Protein AF-0000000069094688 (afdb_homodimer)

Sequence (336 aa):
IQKYLVKWESYSEYECTWEPWFHLPKIILDDFSTPKIEIDPDTLQEISDEFRTAVQARLSQRVGSHFYISSTFDSFRRLFHNRGTEVQKGRKLLQRDDFSGLLLPEDWDIFVYTKLGEGRAVSFPIKVTPTLRWSKKCYRVVSGSLVEAPRRPLESWKVEISTARYHVIQKYLVKWESYSEYECTWEPWFHLPKIILDDFSTPKIEIDPDTLQEISDEFRTAVQARLSQRVGSHFYISSTFDSFRRLFHNRGTEVQKGRKLLQRDDFSGLLLPEDWDIFVYTKLGEGRAVSFPIKVTPTLRWSKKCYRVVSGSLVEAPRRPLESWKVEISTARYHV

Foldseek 3Di:
DDWDWDDDPPDDLLPIDIDDPVVDDPVVVVCLLPVPDDDDPVLLQVQLVQVLVVLQVVQVDPDDFKDKDWHDPCVCCNLQPVAADDDPDQKGFHDPVSNVSGPYDPCSQWYQDDPQFKTKGWDGGKIKDKDKDKDDWDWDDDPRDIDIGGIGITIMIMIGTDMDITGD/DDWDWDDDPPDDLLPIDIGDPVVDDPVVVVCLVPPDLPDDPVLLQVQLVQVLVVLQVVQVDPDDFKDKDWHDPCNCCNLQPVAADDDPPRKGFHDPVSNVSGPYDPCSQWYQDDPQFKTKGWDGGKIKDKDKDKDDWDWDDDPRDIDIGGIGITIMIMIGTDMDIGGD

Radius of gyration: 22.01 Å; Cα contacts (8 Å, |Δi|>4): 609; chains: 2; bounding box: 65×61×43 Å

Secondary structure (DSSP, 8-state):
--EEEE--TTS-GGG-EEEEGGGS-HHHHHHHHS--SPPPHHHHHHHHHHHHHHHHHHHT-SS-SEEEEE--TTHHHHHHTT-SEE-STT-EEE-GGGGTTS---TTTTEEE-STT-EEEEEEEEEEEEEEEEEPPP-EEEETTEEEEPP--EEEEEEEEEEEEEEE-/--EEEEPPTTS-GGG-EEEEGGGS-HHHHHHHHS------HHHHHHHHHHHHHHHHHHHT-SS-SEEEEE--TTHHHHHHTT-SEE-STT-EEE-GGGGTTS---TTTTEEE-STT-EEEEEEEEEEEEEEEEEPPP-EEEETTEEEEPP--EEEEEEEEEEEEEEE-

Nearest PDB structures (foldseek):
  6yc6-assembly1_B  TM=5.613E-01  e=9.001E-01  Corynebacterium glutamicum
  8a22-assembly1_Ar  TM=4.164E-01  e=1.455E+00  Polytomella magna
  6lnb-assembly1_H  TM=4.282E-01  e=1.144E+00  Vibrio cholerae
  3opk-assembly1_B  TM=3.413E-01  e=2.085E+00  Salmonella enterica subsp. enterica serovar Typhimurium str. LT2
  8zol-assembly1_I  TM=2.348E-01  e=5.781E+00  Candidatus Cloacimonetes bacterium ADurb.Bin088

InterPro domains:
  IPR000953 Chromo/chromo shadow domain [PS50013] (1-20)
  IPR016197 Chromo-like domain superfamily [SSF54160] (3-29)
  IPR023780 Chromo domain [PF00385] (3-32)

pLDDT: mean 91.19, std 6.51, range [59.19, 98.38]

Structure (mmCIF, N/CA/C/O backbone):
data_AF-0000000069094688-model_v1
#
loop_
_entity.id
_entity.type
_entity.pdbx_description
1 polymer 'Chromo domain-containing protein'
#
loop_
_atom_site.group_PDB
_atom_site.id
_atom_site.type_symbol
_atom_site.label_atom_id
_atom_site.label_alt_id
_atom_site.label_comp_id
_atom_site.label_asym_id
_atom_site.label_entity_id
_atom_site.label_seq_id
_atom_site.pdbx_PDB_ins_code
_atom_site.Cartn_x
_atom_site.Cartn_y
_atom_site.Cartn_z
_atom_site.occupancy
_atom_site.B_iso_or_equiv
_atom_site.auth_seq_id
_atom_site.auth_comp_id
_atom_site.auth_asym_id
_atom_site.auth_atom_id
_atom_site.pdbx_PDB_model_num
ATOM 1 N N . ILE A 1 1 ? 33.406 2.191 3.477 1 88.44 1 ILE A N 1
ATOM 2 C CA . ILE A 1 1 ? 32.719 1.488 4.559 1 88.44 1 ILE A CA 1
ATOM 3 C C . ILE A 1 1 ? 31.312 1.126 4.121 1 88.44 1 ILE A C 1
ATOM 5 O O . ILE A 1 1 ? 30.625 1.936 3.498 1 88.44 1 ILE A O 1
ATOM 9 N N . GLN A 1 2 ? 31.016 -0.159 4.375 1 91.75 2 GLN A N 1
ATOM 10 C CA . GLN A 1 2 ? 29.672 -0.631 4.023 1 91.75 2 GLN A CA 1
ATOM 11 C C . GLN A 1 2 ? 28.641 -0.116 5.012 1 91.75 2 GLN A C 1
ATOM 13 O O . GLN A 1 2 ? 28.859 -0.131 6.223 1 91.75 2 GLN A O 1
ATOM 18 N N . LYS A 1 3 ? 27.469 0.416 4.5 1 94.06 3 LYS A N 1
ATOM 19 C CA . LYS A 1 3 ? 26.359 0.907 5.328 1 94.06 3 LYS A CA 1
ATOM 20 C C . LYS A 1 3 ? 25.062 0.191 4.992 1 94.06 3 LYS A C 1
ATOM 22 O O . LYS A 1 3 ? 24.906 -0.359 3.9 1 94.06 3 LYS A O 1
ATOM 27 N N . TYR A 1 4 ? 24.188 0.194 6.066 1 93 4 TYR A N 1
ATOM 28 C CA . TYR A 1 4 ? 22.875 -0.416 5.914 1 93 4 TYR A CA 1
ATOM 29 C C . TYR A 1 4 ? 21.766 0.583 6.238 1 93 4 TYR A C 1
ATOM 31 O O . TYR A 1 4 ? 21.875 1.341 7.203 1 93 4 TYR A O 1
ATOM 39 N N . LEU A 1 5 ? 20.844 0.583 5.336 1 92.12 5 LEU A N 1
ATOM 40 C CA . LEU A 1 5 ? 19.641 1.342 5.66 1 92.12 5 LEU A CA 1
ATOM 41 C C . LEU A 1 5 ? 18.781 0.595 6.68 1 92.12 5 LEU A C 1
ATOM 43 O O . LEU A 1 5 ? 18.375 -0.547 6.441 1 92.12 5 LEU A O 1
ATOM 47 N N . VAL A 1 6 ? 18.5 1.274 7.793 1 91.12 6 VAL A N 1
ATOM 48 C CA . VAL A 1 6 ? 17.828 0.591 8.891 1 91.12 6 VAL A CA 1
ATOM 49 C C . VAL A 1 6 ? 16.469 1.241 9.164 1 91.12 6 VAL A C 1
ATOM 51 O O . VAL A 1 6 ? 16.391 2.455 9.375 1 91.12 6 VAL A O 1
ATOM 54 N N . LYS A 1 7 ? 15.422 0.438 9.07 1 90.12 7 LYS A N 1
ATOM 55 C CA . LYS A 1 7 ? 14.125 0.812 9.633 1 90.12 7 LYS A CA 1
ATOM 56 C C . LYS A 1 7 ? 14 0.348 11.078 1 90.12 7 LYS A C 1
ATOM 58 O O . LYS A 1 7 ? 13.938 -0.854 11.352 1 90.12 7 LYS A O 1
ATOM 63 N N . TRP A 1 8 ? 13.898 1.312 11.906 1 87.69 8 TRP A N 1
ATOM 64 C CA . TRP A 1 8 ? 13.867 0.999 13.328 1 87.69 8 TRP A CA 1
ATOM 65 C C . TRP A 1 8 ? 12.461 0.592 13.773 1 87.69 8 TRP A C 1
ATOM 67 O O . TRP A 1 8 ? 11.477 1.183 13.336 1 87.69 8 TRP A O 1
ATOM 77 N N . GLU A 1 9 ? 12.508 -0.397 14.656 1 82.12 9 GLU A N 1
ATOM 78 C CA . GLU A 1 9 ? 11.234 -0.91 15.148 1 82.12 9 GLU A CA 1
ATOM 79 C C . GLU A 1 9 ? 10.414 0.195 15.805 1 82.12 9 GLU A C 1
ATOM 81 O O . GLU A 1 9 ? 10.953 1.002 16.578 1 82.12 9 GLU A O 1
ATOM 86 N N . SER A 1 10 ? 9.164 0.36 15.43 1 84 10 SER A N 1
ATOM 87 C CA . SER A 1 10 ? 8.188 1.248 16.047 1 84 10 SER A CA 1
ATOM 88 C C . SER A 1 10 ? 8.375 2.689 15.594 1 84 10 SER A C 1
ATOM 90 O O . SER A 1 10 ? 7.793 3.611 16.172 1 84 10 SER A O 1
ATOM 92 N N . TYR A 1 11 ? 9.289 2.771 14.648 1 89 11 TYR A N 1
ATOM 93 C CA . TYR A 1 11 ? 9.5 4.125 14.148 1 89 11 TYR A CA 1
ATOM 94 C C . TYR A 1 11 ? 8.992 4.266 12.719 1 89 11 TYR A C 1
ATOM 96 O O . TYR A 1 11 ? 8.805 3.266 12.016 1 89 11 TYR A O 1
ATOM 104 N N . SER A 1 12 ? 8.789 5.516 12.305 1 93 12 SER A N 1
ATOM 105 C CA . SER A 1 12 ? 8.367 5.875 10.961 1 93 12 SER A CA 1
ATOM 106 C C . SER A 1 12 ? 9.469 5.578 9.938 1 93 12 SER A C 1
ATOM 108 O O . SER A 1 12 ? 10.656 5.625 10.266 1 93 12 SER A O 1
ATOM 110 N N . GLU A 1 13 ? 8.992 5.312 8.773 1 93.94 13 GLU A N 1
ATOM 111 C CA . GLU A 1 13 ? 9.945 5.156 7.68 1 93.94 13 GLU A CA 1
ATOM 112 C C . GLU A 1 13 ? 10.68 6.461 7.395 1 93.94 13 GLU A C 1
ATOM 114 O O . GLU A 1 13 ? 11.758 6.457 6.793 1 93.94 13 GLU A O 1
ATOM 119 N N . TYR A 1 14 ? 10.148 7.547 7.809 1 95.44 14 TYR A N 1
ATOM 120 C CA . TYR A 1 14 ? 10.82 8.836 7.68 1 95.44 14 TYR A CA 1
ATOM 121 C C . TYR A 1 14 ? 11.992 8.938 8.641 1 95.44 14 TYR A C 1
ATOM 123 O O . TYR A 1 14 ? 12.797 9.875 8.555 1 95.44 14 TYR A O 1
ATOM 131 N N . GLU A 1 15 ? 12.172 7.965 9.5 1 94.75 15 GLU A N 1
ATOM 132 C CA . GLU A 1 15 ? 13.227 8 10.5 1 94.75 15 GLU A CA 1
ATOM 133 C C . GLU A 1 15 ? 14.273 6.918 10.234 1 94.75 15 GLU A C 1
ATOM 135 O O . GLU A 1 15 ? 15.086 6.605 11.109 1 94.75 15 GLU A O 1
ATOM 140 N N . CYS A 1 16 ? 14.266 6.434 9.062 1 93.5 16 CYS A N 1
ATOM 141 C CA . CYS A 1 16 ? 15.297 5.473 8.672 1 93.5 16 CYS A CA 1
ATOM 142 C C . CYS A 1 16 ? 16.672 6.133 8.625 1 93.5 16 CYS A C 1
ATOM 144 O O . CYS A 1 16 ? 16.781 7.316 8.297 1 93.5 16 CYS A O 1
ATOM 146 N N . THR A 1 17 ? 17.75 5.348 8.938 1 92.94 17 THR A N 1
ATOM 147 C CA . THR A 1 17 ? 19.109 5.895 8.914 1 92.94 17 THR A CA 1
ATOM 148 C C . THR A 1 17 ? 20.078 4.902 8.273 1 92.94 17 THR A C 1
ATOM 150 O O . THR A 1 17 ? 19.891 3.688 8.375 1 92.94 17 THR A O 1
ATOM 153 N N . TRP A 1 18 ? 21.031 5.484 7.645 1 94 18 TRP A N 1
ATOM 154 C CA . TRP A 1 18 ? 22.156 4.68 7.195 1 94 18 TRP A CA 1
ATOM 155 C C . TRP A 1 18 ? 23.141 4.449 8.336 1 94 18 TRP A C 1
ATOM 157 O O . TRP A 1 18 ? 23.672 5.406 8.906 1 94 18 TRP A O 1
ATOM 167 N N . GLU A 1 19 ? 23.328 3.141 8.586 1 95.06 19 GLU A N 1
ATOM 168 C CA . GLU A 1 19 ? 24.203 2.779 9.68 1 95.06 19 GLU A CA 1
ATOM 169 C C . GLU A 1 19 ? 25.406 1.962 9.188 1 95.06 19 GLU A C 1
ATOM 171 O O . GLU A 1 19 ? 25.234 1.012 8.422 1 95.06 19 GLU A O 1
ATOM 176 N N . PRO A 1 20 ? 26.609 2.387 9.602 1 95.5 20 PRO A N 1
ATOM 177 C CA . PRO A 1 20 ? 27.734 1.488 9.312 1 95.5 20 PRO A CA 1
ATOM 178 C C . PRO A 1 20 ? 27.562 0.106 9.938 1 95.5 20 PRO A C 1
ATOM 180 O O . PRO A 1 20 ? 26.906 -0.029 10.969 1 95.5 20 PRO A O 1
ATOM 183 N N . TRP A 1 21 ? 28.219 -0.842 9.266 1 92.12 21 TRP A N 1
ATOM 184 C CA . TRP A 1 21 ? 28.031 -2.221 9.703 1 92.12 21 TRP A CA 1
ATOM 185 C C . TRP A 1 21 ? 28.469 -2.393 11.156 1 92.12 21 TRP A C 1
ATOM 187 O O . TRP A 1 21 ? 27.859 -3.166 11.906 1 92.12 21 TRP A O 1
ATOM 197 N N . PHE A 1 22 ? 29.438 -1.697 11.57 1 93.56 22 PHE A N 1
ATOM 198 C CA . PHE A 1 22 ? 30.031 -1.92 12.883 1 93.56 22 PHE A CA 1
ATOM 199 C C . PHE A 1 22 ? 29.172 -1.288 13.977 1 93.56 22 PHE A C 1
ATOM 201 O O . PHE A 1 22 ? 29.391 -1.532 15.164 1 93.56 22 PHE A O 1
ATOM 208 N N . HIS A 1 23 ? 28.156 -0.503 13.664 1 94 23 HIS A N 1
ATOM 209 C CA . HIS A 1 23 ? 27.203 0.036 14.633 1 94 23 HIS A CA 1
ATOM 210 C C . HIS A 1 23 ? 26.047 -0.926 14.852 1 94 23 HIS A C 1
ATOM 212 O O . HIS A 1 23 ? 25.219 -0.72 15.75 1 94 23 HIS A O 1
ATOM 218 N N . LEU A 1 24 ? 25.953 -1.972 14.078 1 92.88 24 LEU A N 1
ATOM 219 C CA . LEU A 1 24 ? 24.812 -2.863 14.109 1 92.88 24 LEU A CA 1
ATOM 220 C C . LEU A 1 24 ? 25.141 -4.16 14.844 1 92.88 24 LEU A C 1
ATOM 222 O O . LEU A 1 24 ? 26.219 -4.723 14.648 1 92.88 24 LEU A O 1
ATOM 226 N N . PRO A 1 25 ? 24.234 -4.535 15.703 1 91.62 25 PRO A N 1
ATOM 227 C CA . PRO A 1 25 ? 24.453 -5.832 16.344 1 91.62 25 PRO A CA 1
ATOM 228 C C . PRO A 1 25 ? 24.547 -6.98 15.344 1 91.62 25 PRO A C 1
ATOM 230 O O . PRO A 1 25 ? 23.922 -6.926 14.273 1 91.62 25 PRO A O 1
ATOM 233 N N . LYS A 1 26 ? 25.281 -7.996 15.758 1 89.94 26 LYS A N 1
ATOM 234 C CA . LYS A 1 26 ? 25.531 -9.148 14.891 1 89.94 26 LYS A CA 1
ATOM 235 C C . LYS A 1 26 ? 24.203 -9.797 14.461 1 89.94 26 LYS A C 1
ATOM 237 O O . LYS A 1 26 ? 24.078 -10.273 13.336 1 89.94 26 LYS A O 1
ATOM 242 N N . ILE A 1 27 ? 23.266 -9.773 15.344 1 85.5 27 ILE A N 1
ATOM 243 C CA . ILE A 1 27 ? 22 -10.43 15.07 1 85.5 27 ILE A CA 1
ATOM 244 C C . ILE A 1 27 ? 21.344 -9.773 13.852 1 85.5 27 ILE A C 1
ATOM 246 O O . ILE A 1 27 ? 20.719 -10.461 13.031 1 85.5 27 ILE A O 1
ATOM 250 N N . ILE A 1 28 ? 21.453 -8.508 13.695 1 85.12 28 ILE A N 1
ATOM 251 C CA . ILE A 1 28 ? 20.859 -7.762 12.586 1 85.12 28 ILE A CA 1
ATOM 252 C C . ILE A 1 28 ? 21.625 -8.062 11.297 1 85.12 28 ILE A C 1
ATOM 254 O O . ILE A 1 28 ? 21.016 -8.273 10.242 1 85.12 28 ILE A O 1
ATOM 258 N N . LEU A 1 29 ? 22.891 -8.164 11.484 1 87.75 29 LEU A N 1
ATOM 259 C CA . LEU A 1 29 ? 23.734 -8.461 10.328 1 87.75 29 LEU A CA 1
ATOM 260 C C . LEU A 1 29 ? 23.469 -9.875 9.82 1 87.75 29 LEU A C 1
ATOM 262 O O . LEU A 1 29 ? 23.391 -10.102 8.609 1 87.75 29 LEU A O 1
ATOM 266 N N . ASP A 1 30 ? 23.359 -10.742 10.742 1 85.94 30 ASP A N 1
ATOM 267 C CA . ASP A 1 30 ? 23.062 -12.125 10.375 1 85.94 30 ASP A CA 1
ATOM 268 C C . ASP A 1 30 ? 21.703 -12.227 9.68 1 85.94 30 ASP A C 1
ATOM 270 O O . ASP A 1 30 ? 21.562 -12.953 8.695 1 85.94 30 ASP A O 1
ATOM 274 N N . ASP A 1 31 ? 20.734 -11.43 10.148 1 83.38 31 ASP A N 1
ATOM 275 C CA . ASP A 1 31 ? 19.406 -11.438 9.547 1 83.38 31 ASP A CA 1
ATOM 276 C C . ASP A 1 31 ? 19.438 -10.891 8.125 1 83.38 31 ASP A C 1
ATOM 278 O O . ASP A 1 31 ? 18.703 -11.352 7.254 1 83.38 31 ASP A O 1
ATOM 282 N N . PHE A 1 32 ? 20.312 -9.953 8 1 86.56 32 PHE A N 1
ATOM 283 C CA . PHE A 1 32 ? 20.422 -9.383 6.664 1 86.56 32 PHE A CA 1
ATOM 284 C C . PHE A 1 32 ? 21.016 -10.406 5.695 1 86.56 32 PHE A C 1
ATOM 286 O O . PHE A 1 32 ? 20.547 -10.531 4.559 1 86.56 32 PHE A O 1
ATOM 293 N N . SER A 1 33 ? 21.922 -11.172 6.176 1 83.81 33 SER A N 1
ATOM 294 C CA . SER A 1 33 ? 22.609 -12.141 5.34 1 83.81 33 SER A CA 1
ATOM 295 C C . SER A 1 33 ? 21.75 -13.383 5.109 1 83.81 33 SER A C 1
ATOM 297 O O . SER A 1 33 ? 21.75 -13.938 4.008 1 83.81 33 SER A O 1
ATOM 299 N N . THR A 1 34 ? 21.062 -13.742 6.227 1 83.19 34 THR A N 1
ATOM 300 C CA . THR A 1 34 ? 20.172 -14.898 6.164 1 83.19 34 THR A CA 1
ATOM 301 C C . THR A 1 34 ? 18.844 -14.602 6.836 1 83.19 34 THR A C 1
ATOM 303 O O . THR A 1 34 ? 18.641 -14.938 8 1 83.19 34 THR A O 1
ATOM 306 N N . PRO A 1 35 ? 18.094 -13.992 5.992 1 79.75 35 PRO A N 1
ATOM 307 C CA . PRO A 1 35 ? 16.828 -13.586 6.625 1 79.75 35 PRO A CA 1
ATOM 308 C C . PRO A 1 35 ? 16.062 -14.758 7.223 1 79.75 35 PRO A C 1
ATOM 310 O O . PRO A 1 35 ? 15.812 -15.75 6.535 1 79.75 35 PRO A O 1
ATOM 313 N N . LYS A 1 36 ? 16.125 -14.766 8.562 1 64.5 36 LYS A N 1
ATOM 314 C CA . LYS A 1 36 ? 15.406 -15.773 9.344 1 64.5 36 LYS A CA 1
ATOM 315 C C . LYS A 1 36 ? 14.031 -15.258 9.773 1 64.5 36 LYS A C 1
ATOM 317 O O . LYS A 1 36 ? 13.133 -16.047 10.078 1 64.5 36 LYS A O 1
ATOM 322 N N . ILE A 1 37 ? 14.039 -13.867 9.914 1 59.34 37 ILE A N 1
ATOM 323 C CA . ILE A 1 37 ? 12.883 -13.273 10.578 1 59.34 37 ILE A CA 1
ATOM 324 C C . ILE A 1 37 ? 11.695 -13.25 9.625 1 59.34 37 ILE A C 1
ATOM 326 O O . ILE A 1 37 ? 11.812 -12.781 8.484 1 59.34 37 ILE A O 1
ATOM 330 N N . GLU A 1 38 ? 10.734 -13.711 10.227 1 71.69 38 GLU A N 1
ATOM 331 C CA . GLU A 1 38 ? 9.5 -13.984 9.484 1 71.69 38 GLU A CA 1
ATOM 332 C C . GLU A 1 38 ? 8.656 -12.719 9.344 1 71.69 38 GLU A C 1
ATOM 334 O O . GLU A 1 38 ? 8.648 -11.867 10.234 1 71.69 38 GLU A O 1
ATOM 339 N N . ILE A 1 39 ? 8.328 -12.367 8.188 1 80.56 39 ILE A N 1
ATOM 340 C CA . ILE A 1 39 ? 7.293 -11.383 7.91 1 80.56 39 ILE A CA 1
ATOM 341 C C . ILE A 1 39 ? 6.023 -11.727 8.688 1 80.56 39 ILE A C 1
ATOM 343 O O . ILE A 1 39 ? 5.617 -12.891 8.742 1 80.56 39 ILE A O 1
ATOM 347 N N . ASP A 1 40 ? 5.57 -10.703 9.445 1 83.56 40 ASP A N 1
ATOM 348 C CA . ASP A 1 40 ? 4.32 -10.961 10.156 1 83.56 40 ASP A CA 1
ATOM 349 C C . ASP A 1 40 ? 3.242 -11.469 9.195 1 83.56 40 ASP A C 1
ATOM 351 O O . ASP A 1 40 ? 3.168 -11.023 8.047 1 83.56 40 ASP A O 1
ATOM 355 N N . PRO A 1 41 ? 2.471 -12.359 9.672 1 86.5 41 PRO A N 1
ATOM 356 C CA . PRO A 1 41 ? 1.494 -13.016 8.805 1 86.5 41 PRO A CA 1
ATOM 357 C C . PRO A 1 41 ? 0.562 -12.031 8.102 1 86.5 41 PRO A C 1
ATOM 359 O O . PRO A 1 41 ? 0.204 -12.234 6.938 1 86.5 41 PRO A O 1
ATOM 362 N N . ASP A 1 42 ? 0.154 -10.977 8.797 1 84.62 42 ASP A N 1
ATOM 363 C CA . ASP A 1 42 ? -0.759 -10.016 8.188 1 84.62 42 ASP A CA 1
ATOM 364 C C . ASP A 1 42 ? -0.079 -9.25 7.055 1 84.62 42 ASP A C 1
ATOM 366 O O . ASP A 1 42 ? -0.68 -9.031 6 1 84.62 42 ASP A O 1
ATOM 370 N N . THR A 1 43 ? 1.123 -8.891 7.359 1 86.25 43 THR A N 1
ATOM 371 C CA . THR A 1 43 ? 1.901 -8.211 6.328 1 86.25 43 THR A CA 1
ATOM 372 C C . THR A 1 43 ? 2.133 -9.125 5.133 1 86.25 43 THR A C 1
ATOM 374 O O . THR A 1 43 ? 2.014 -8.703 3.982 1 86.25 43 THR A O 1
ATOM 377 N N . LEU A 1 44 ? 2.465 -10.344 5.41 1 91 44 LEU A N 1
ATOM 378 C CA . LEU A 1 44 ? 2.678 -11.32 4.348 1 91 44 LEU A CA 1
ATOM 379 C C . LEU A 1 44 ? 1.416 -11.492 3.508 1 91 44 LEU A C 1
ATOM 381 O O . LEU A 1 44 ? 1.489 -11.57 2.279 1 91 44 LEU A O 1
ATOM 385 N N . GLN A 1 45 ? 0.338 -11.562 4.121 1 91.81 45 GLN A N 1
ATOM 386 C CA . GLN A 1 45 ? -0.93 -11.695 3.412 1 91.81 45 GLN A CA 1
ATOM 387 C C . GLN A 1 45 ? -1.19 -10.484 2.521 1 91.81 45 GLN A C 1
ATOM 389 O O . GLN A 1 45 ? -1.622 -10.633 1.376 1 91.81 45 GLN A O 1
ATOM 394 N N . GLU A 1 46 ? -0.907 -9.344 3.066 1 89.06 46 GLU A N 1
ATOM 395 C CA . GLU A 1 46 ? -1.113 -8.117 2.295 1 89.06 46 GLU A CA 1
ATOM 396 C C . GLU A 1 46 ? -0.226 -8.094 1.054 1 89.06 46 GLU A C 1
ATOM 398 O O . GLU A 1 46 ? -0.686 -7.75 -0.037 1 89.06 46 GLU A O 1
ATOM 403 N N . ILE A 1 47 ? 0.988 -8.438 1.229 1 92.06 47 ILE A N 1
ATOM 404 C CA . ILE A 1 47 ? 1.917 -8.461 0.105 1 92.06 47 ILE A CA 1
ATOM 405 C C . ILE A 1 47 ? 1.442 -9.477 -0.935 1 92.06 47 ILE A C 1
ATOM 407 O O . ILE A 1 47 ? 1.479 -9.203 -2.137 1 92.06 47 ILE A O 1
ATOM 411 N N . SER A 1 48 ? 1.003 -10.578 -0.471 1 94.88 48 SER A N 1
ATOM 412 C CA . SER A 1 48 ? 0.524 -11.633 -1.354 1 94.88 48 SER A CA 1
ATOM 413 C C . SER A 1 48 ? -0.702 -11.188 -2.141 1 94.88 48 SER A C 1
ATOM 415 O O . SER A 1 48 ? -0.778 -11.391 -3.355 1 94.88 48 SER A O 1
ATOM 417 N N . ASP A 1 49 ? -1.577 -10.57 -1.407 1 94.81 49 ASP A N 1
ATOM 418 C CA . ASP A 1 49 ? -2.797 -10.102 -2.061 1 94.81 49 ASP A CA 1
ATOM 419 C C . ASP A 1 49 ? -2.486 -9.008 -3.086 1 94.81 49 ASP A C 1
ATOM 421 O O . ASP A 1 49 ? -3.086 -8.977 -4.164 1 94.81 49 ASP A O 1
ATOM 425 N N . GLU A 1 50 ? -1.604 -8.141 -2.742 1 93.94 50 GLU A N 1
ATOM 426 C CA . GLU A 1 50 ? -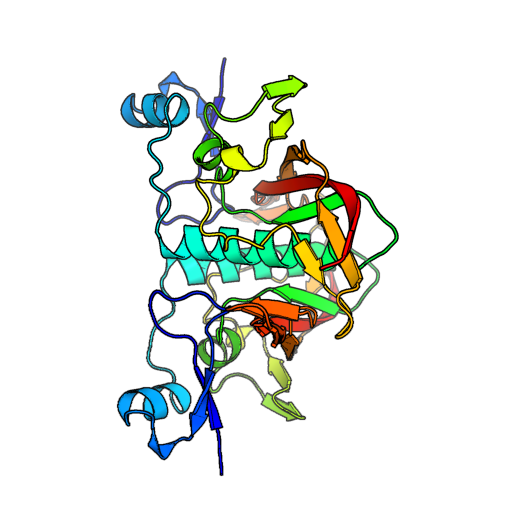1.208 -7.086 -3.668 1 93.94 50 GLU A CA 1
ATOM 427 C C . GLU A 1 50 ? -0.555 -7.66 -4.918 1 93.94 50 GLU A C 1
ATOM 429 O O . GLU A 1 50 ? -0.866 -7.242 -6.035 1 93.94 50 GLU A O 1
ATOM 434 N N . PHE A 1 51 ? 0.293 -8.562 -4.719 1 95.69 51 PHE A N 1
ATOM 435 C CA . PHE A 1 51 ? 0.986 -9.188 -5.836 1 95.69 51 PHE A CA 1
ATOM 436 C C . PHE A 1 51 ? 0 -9.914 -6.746 1 95.69 51 PHE A C 1
ATOM 438 O O . PHE A 1 51 ? 0.029 -9.734 -7.965 1 95.69 51 PHE A O 1
ATOM 44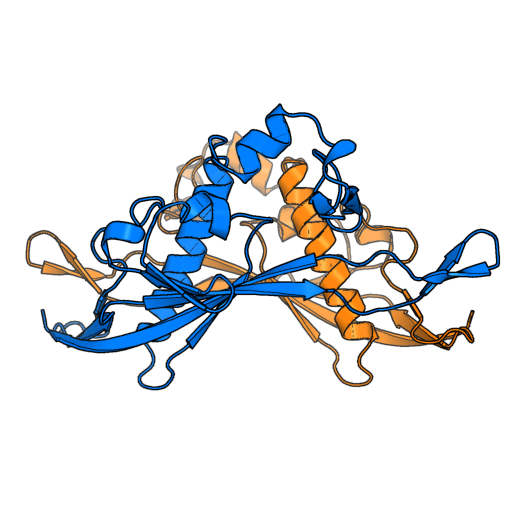5 N N . ARG A 1 52 ? -0.83 -10.656 -6.133 1 96.5 52 ARG A N 1
ATOM 446 C CA . ARG A 1 52 ? -1.854 -11.367 -6.891 1 96.5 52 ARG A CA 1
ATOM 447 C C . ARG A 1 52 ? -2.691 -10.406 -7.723 1 96.5 52 ARG A C 1
ATOM 449 O O . ARG A 1 52 ? -2.898 -10.625 -8.914 1 96.5 52 ARG A O 1
ATOM 456 N N . THR A 1 53 ? -3.16 -9.398 -7.074 1 96 53 THR A N 1
ATOM 457 C CA . THR A 1 53 ? -4.012 -8.414 -7.742 1 96 53 THR A CA 1
ATOM 458 C C . THR A 1 53 ? -3.283 -7.785 -8.922 1 96 53 THR A C 1
ATOM 460 O O . THR A 1 53 ? -3.861 -7.625 -10 1 96 53 THR A O 1
ATOM 463 N N . ALA A 1 54 ? -2.07 -7.453 -8.711 1 95.25 54 ALA A N 1
ATOM 464 C CA . ALA A 1 54 ? -1.286 -6.805 -9.758 1 95.25 54 ALA A CA 1
ATOM 465 C C . ALA A 1 54 ? -1.063 -7.746 -10.938 1 95.25 54 ALA A C 1
ATOM 467 O O . ALA A 1 54 ? -1.18 -7.34 -12.102 1 95.25 54 ALA A O 1
ATOM 468 N N . VAL A 1 55 ? -0.73 -8.953 -10.688 1 95.94 55 VAL A N 1
ATOM 469 C CA . VAL A 1 55 ? -0.518 -9.945 -11.742 1 95.94 55 VAL A CA 1
ATOM 470 C C . VAL A 1 55 ? -1.809 -10.141 -12.531 1 95.94 55 VAL A C 1
ATOM 472 O O . VAL A 1 55 ? -1.796 -10.133 -13.766 1 95.94 55 VAL A O 1
ATOM 475 N N . GLN A 1 56 ? -2.895 -10.297 -11.789 1 94.69 56 GLN A N 1
ATOM 476 C CA . GLN A 1 56 ? -4.184 -10.508 -12.438 1 94.69 56 GLN A CA 1
ATOM 477 C C . GLN A 1 56 ? -4.566 -9.312 -13.305 1 94.69 56 GLN A C 1
ATOM 479 O O . GLN A 1 56 ? -5.094 -9.484 -14.406 1 94.69 56 GLN A O 1
ATOM 484 N N . ALA A 1 57 ? -4.301 -8.164 -12.789 1 93.69 57 ALA A N 1
ATOM 485 C CA . ALA A 1 57 ? -4.566 -6.953 -13.57 1 93.69 57 ALA A CA 1
ATOM 486 C C . ALA A 1 57 ? -3.75 -6.945 -14.859 1 93.69 57 ALA A C 1
ATOM 488 O O . ALA A 1 57 ? -4.258 -6.57 -15.922 1 93.69 57 ALA A O 1
ATOM 489 N N . ARG A 1 58 ? -2.617 -7.34 -14.758 1 93.19 58 ARG A N 1
ATOM 490 C CA . ARG A 1 58 ? -1.754 -7.379 -15.93 1 93.19 58 ARG A CA 1
ATOM 491 C C . ARG A 1 58 ? -2.232 -8.43 -16.922 1 93.19 58 ARG A C 1
ATOM 493 O O . ARG A 1 58 ? -2.234 -8.188 -18.141 1 93.19 58 ARG A O 1
ATOM 500 N N . LEU A 1 59 ? -2.561 -9.508 -16.484 1 94 59 LEU A N 1
ATOM 501 C CA . LEU A 1 59 ? -3.016 -10.602 -17.344 1 94 59 LEU A CA 1
ATOM 502 C C . LEU A 1 59 ? -4.316 -10.227 -18.047 1 94 59 LEU A C 1
ATOM 504 O O . LEU A 1 59 ? -4.641 -10.789 -19.094 1 94 59 LEU A O 1
ATOM 508 N N . SER A 1 60 ? -5.035 -9.344 -17.453 1 92.12 60 SER A N 1
ATOM 509 C CA . SER A 1 60 ? -6.301 -8.922 -18.047 1 92.12 60 SER A CA 1
ATOM 510 C C . SER A 1 60 ? -6.074 -8.016 -19.25 1 92.12 60 SER A C 1
ATOM 512 O O . SER A 1 60 ? 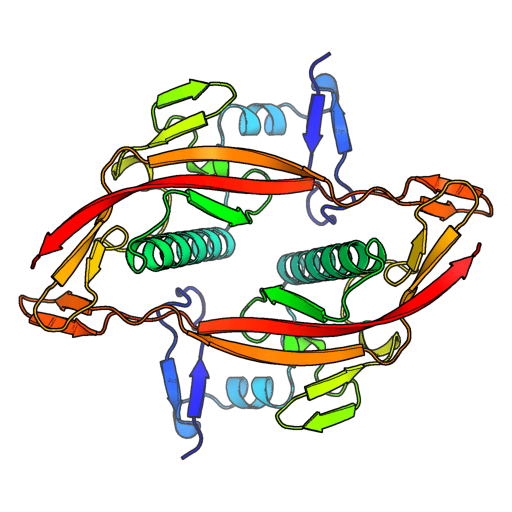-6.996 -7.777 -20.031 1 92.12 60 SER A O 1
ATOM 514 N N . GLN A 1 61 ? -4.883 -7.504 -19.266 1 84.38 61 GLN A N 1
ATOM 515 C CA . GLN A 1 61 ? -4.539 -6.59 -20.344 1 84.38 61 GLN A CA 1
ATOM 516 C C . GLN A 1 61 ? -3.729 -7.301 -21.422 1 84.38 61 GLN A C 1
ATOM 518 O O . GLN A 1 61 ? -3.016 -8.266 -21.141 1 84.38 61 GLN A O 1
ATOM 523 N N . ARG A 1 62 ? -3.938 -6.891 -22.656 1 71.88 62 ARG A N 1
ATOM 524 C CA . ARG A 1 62 ? -3.23 -7.52 -23.766 1 71.88 62 ARG A CA 1
ATOM 525 C C . ARG A 1 62 ? -1.833 -6.934 -23.922 1 71.88 62 ARG A C 1
ATOM 527 O O . ARG A 1 62 ? -0.933 -7.594 -24.453 1 71.88 62 ARG A O 1
ATOM 534 N N . VAL A 1 63 ? -1.87 -5.637 -23.438 1 67.94 63 VAL A N 1
ATOM 535 C CA . VAL A 1 63 ? -0.617 -4.934 -23.688 1 67.94 63 VAL A CA 1
ATOM 536 C C . VAL A 1 63 ? 0.082 -4.637 -22.359 1 67.94 63 VAL A C 1
ATOM 538 O O . VAL A 1 63 ? -0.543 -4.676 -21.297 1 67.94 63 VAL A O 1
ATOM 541 N N . GLY A 1 64 ? 1.404 -4.742 -22.469 1 64.12 64 GLY A N 1
ATOM 542 C CA . GLY A 1 64 ? 2.223 -4.312 -21.344 1 64.12 64 GLY A CA 1
ATOM 543 C C . GLY A 1 64 ? 2.936 -5.457 -20.641 1 64.12 64 GLY A C 1
ATOM 544 O O . GLY A 1 64 ? 2.418 -6.578 -20.594 1 64.12 64 GLY A O 1
ATOM 545 N N . SER A 1 65 ? 4.164 -5.125 -20.234 1 81.81 65 SER A N 1
ATOM 546 C CA . SER A 1 65 ? 4.984 -6.254 -19.797 1 81.81 65 SER A CA 1
ATOM 547 C C . SER A 1 65 ? 5.492 -6.047 -18.375 1 81.81 65 SER A C 1
ATOM 549 O O . SER A 1 65 ? 6.102 -6.949 -17.797 1 81.81 65 SER A O 1
ATOM 551 N N . HIS A 1 66 ? 5.043 -4.82 -17.828 1 91.62 66 HIS A N 1
ATOM 552 C CA . HIS A 1 66 ? 5.598 -4.668 -16.484 1 91.62 66 HIS A CA 1
ATOM 553 C C . HIS A 1 66 ? 4.668 -3.852 -15.594 1 91.62 66 HIS A C 1
ATOM 555 O O . HIS A 1 66 ? 3.764 -3.176 -16.094 1 91.62 66 HIS A O 1
ATOM 561 N N . PHE A 1 67 ? 4.84 -4.004 -14.312 1 93.19 67 PHE A N 1
ATOM 562 C CA . PHE A 1 67 ? 4.133 -3.232 -13.297 1 93.19 67 PHE A CA 1
ATOM 563 C C . PHE A 1 67 ? 4.98 -3.088 -12.039 1 93.19 67 PHE A C 1
ATOM 565 O O . PHE A 1 67 ? 6.035 -3.715 -11.922 1 93.19 67 PHE A O 1
ATOM 572 N N . TYR A 1 68 ? 4.512 -2.17 -11.18 1 93.25 68 TYR A N 1
ATOM 573 C CA . TYR A 1 68 ? 5.199 -1.937 -9.914 1 93.25 68 TYR A CA 1
ATOM 574 C C . TYR A 1 68 ? 4.316 -2.318 -8.734 1 93.25 68 TYR A C 1
ATOM 576 O O . TYR A 1 68 ? 3.104 -2.105 -8.766 1 93.25 68 TYR A O 1
ATOM 584 N N . ILE A 1 69 ? 4.906 -2.85 -7.773 1 92.69 69 ILE A N 1
ATOM 585 C CA . ILE A 1 69 ? 4.238 -3.086 -6.496 1 92.69 69 ILE A CA 1
ATOM 586 C C . ILE A 1 69 ? 4.992 -2.377 -5.375 1 92.69 69 ILE A C 1
ATOM 588 O O . ILE A 1 69 ? 6.219 -2.492 -5.277 1 92.69 69 ILE A O 1
ATOM 592 N N . SER A 1 70 ? 4.141 -1.556 -4.648 1 86.94 70 SER A N 1
ATOM 593 C CA . SER A 1 70 ? 4.746 -0.97 -3.457 1 86.94 70 SER A CA 1
ATOM 594 C C . SER A 1 70 ? 4.93 -2.014 -2.361 1 86.94 70 SER A C 1
ATOM 596 O O . SER A 1 70 ? 4.062 -2.867 -2.156 1 86.94 70 SER A O 1
ATOM 598 N N . SER A 1 71 ? 6.078 -1.977 -1.76 1 78.62 71 SER A N 1
ATOM 599 C CA . SER A 1 71 ? 6.316 -3.021 -0.77 1 78.62 71 SER A CA 1
ATOM 600 C C . SER A 1 71 ? 6.785 -2.432 0.556 1 78.62 71 SER A C 1
ATOM 602 O O . SER A 1 71 ? 7.297 -1.31 0.596 1 78.62 71 SER A O 1
ATOM 604 N N . THR A 1 72 ? 6.512 -3.254 1.602 1 77.88 72 THR A N 1
ATOM 605 C CA . THR A 1 72 ? 7.062 -2.936 2.914 1 77.88 72 THR A CA 1
ATOM 606 C C . THR A 1 72 ? 8.586 -3.016 2.898 1 77.88 72 THR A C 1
ATOM 608 O O . THR A 1 72 ? 9.164 -3.676 2.035 1 77.88 72 THR A O 1
ATOM 611 N N . PHE A 1 73 ? 9.094 -2.408 3.781 1 80 73 PHE A N 1
ATOM 612 C CA . PHE A 1 73 ? 10.539 -2.283 3.877 1 80 73 PHE A CA 1
ATOM 613 C C . PHE A 1 73 ? 11.203 -3.656 3.9 1 80 73 PHE A C 1
ATOM 615 O O . PHE A 1 73 ? 10.82 -4.52 4.691 1 80 73 PHE A O 1
ATOM 622 N N . ASP A 1 74 ? 12.07 -3.963 2.9 1 86.5 74 ASP A N 1
ATOM 623 C CA . ASP A 1 74 ? 12.992 -5.09 2.836 1 86.5 74 ASP A CA 1
ATOM 624 C C . ASP A 1 74 ? 12.25 -6.395 2.559 1 86.5 74 ASP A C 1
ATOM 626 O O . ASP A 1 74 ? 12.734 -7.477 2.908 1 86.5 74 ASP A O 1
ATOM 630 N N . SER A 1 75 ? 11.078 -6.344 2.064 1 88.62 75 SER A N 1
ATOM 631 C CA . SER A 1 75 ? 10.273 -7.547 1.894 1 88.62 75 SER A CA 1
ATOM 632 C C . SER A 1 75 ? 10.805 -8.414 0.757 1 88.62 75 SER A C 1
ATOM 634 O O . SER A 1 75 ? 10.797 -9.641 0.848 1 88.62 75 SER A O 1
ATOM 636 N N . PHE A 1 76 ? 11.359 -7.82 -0.276 1 91.69 76 PHE A N 1
ATOM 637 C CA . PHE A 1 76 ? 11.852 -8.609 -1.401 1 91.69 76 PHE A CA 1
ATOM 638 C C . PHE A 1 76 ? 13 -9.508 -0.969 1 91.69 76 PHE A C 1
ATOM 640 O O . PHE A 1 76 ? 13 -10.711 -1.265 1 91.69 76 PHE A O 1
ATOM 647 N N . ARG A 1 77 ? 13.93 -8.891 -0.362 1 89.69 77 ARG A N 1
ATOM 648 C CA . ARG A 1 77 ? 15.078 -9.672 0.099 1 89.69 77 ARG A CA 1
ATOM 649 C C . ARG A 1 77 ? 14.633 -10.828 0.989 1 89.69 77 ARG A C 1
ATOM 651 O O . ARG A 1 77 ? 15.117 -11.945 0.849 1 89.69 77 ARG A O 1
ATOM 658 N N . ARG A 1 78 ? 13.727 -10.531 1.835 1 90.75 78 ARG A N 1
ATOM 659 C CA . ARG A 1 78 ? 13.289 -11.539 2.789 1 90.75 78 ARG A CA 1
ATOM 660 C C . ARG A 1 78 ? 12.523 -12.664 2.088 1 90.75 78 ARG A C 1
ATOM 662 O O . ARG A 1 78 ? 12.695 -13.836 2.418 1 90.75 78 ARG A O 1
ATOM 669 N N . LEU A 1 79 ? 11.727 -12.32 1.185 1 91.94 79 LEU A N 1
ATOM 670 C CA . LEU A 1 79 ? 10.836 -13.281 0.55 1 91.94 79 LEU A CA 1
ATOM 671 C C . LEU A 1 79 ? 11.586 -14.109 -0.488 1 91.94 79 LEU A C 1
ATOM 673 O O . LEU A 1 79 ? 11.258 -15.281 -0.708 1 91.94 79 LEU A O 1
ATOM 677 N N . PHE A 1 80 ? 12.578 -13.516 -1.084 1 93.19 80 PHE A N 1
ATOM 678 C CA . PHE A 1 80 ? 13.164 -14.18 -2.24 1 93.19 80 PHE A CA 1
ATOM 679 C C . PHE A 1 80 ? 14.648 -14.453 -2.014 1 93.19 80 PHE A C 1
ATOM 681 O O . PHE A 1 80 ? 15.398 -14.664 -2.971 1 93.19 80 PHE A O 1
ATOM 688 N N . HIS A 1 81 ? 14.961 -14.469 -0.745 1 90.62 81 HIS A N 1
ATOM 689 C C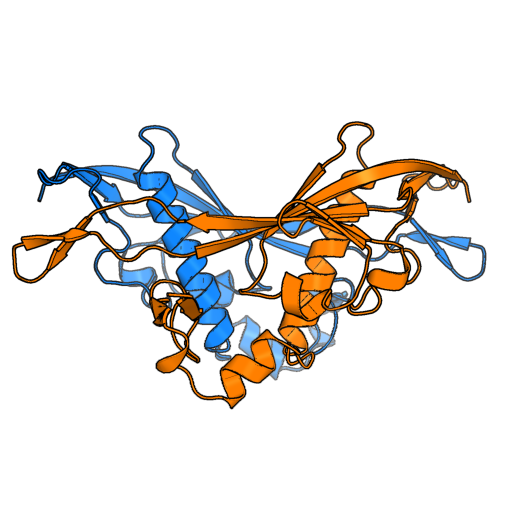A . HIS A 1 81 ? 16.328 -14.859 -0.412 1 90.62 81 HIS A CA 1
ATOM 690 C C . HIS A 1 81 ? 16.625 -16.266 -0.9 1 90.62 81 HIS A C 1
ATOM 692 O O . HIS A 1 81 ? 15.875 -17.203 -0.619 1 90.62 81 HIS A O 1
ATOM 698 N N . ASN A 1 82 ? 17.625 -16.453 -1.636 1 89.12 82 ASN A N 1
ATOM 699 C CA . ASN A 1 82 ? 18.109 -17.719 -2.17 1 89.12 82 ASN A CA 1
ATOM 700 C C . ASN A 1 82 ? 17.109 -18.328 -3.156 1 89.12 82 ASN A C 1
ATOM 702 O O . ASN A 1 82 ? 17.031 -19.547 -3.295 1 89.12 82 ASN A O 1
ATOM 706 N N . ARG A 1 83 ? 16.328 -17.484 -3.654 1 93.06 83 ARG A N 1
ATOM 707 C CA . ARG A 1 83 ? 15.383 -17.922 -4.684 1 93.06 83 ARG A CA 1
ATOM 708 C C . ARG A 1 83 ? 15.688 -17.25 -6.02 1 93.06 83 ARG A C 1
ATOM 710 O O . ARG A 1 83 ? 16.141 -16.109 -6.059 1 93.06 83 ARG A O 1
ATOM 717 N N . GLY A 1 84 ? 15.406 -17.984 -7 1 95.19 84 GLY A N 1
ATOM 718 C CA . GLY A 1 84 ? 15.586 -17.422 -8.336 1 95.19 84 GLY A CA 1
ATOM 719 C C . GLY A 1 84 ? 17.047 -17.297 -8.727 1 95.19 84 GLY A C 1
ATOM 720 O O . GLY A 1 84 ? 17.938 -17.75 -8.008 1 95.19 84 GLY A O 1
ATOM 721 N N . THR A 1 85 ? 17.281 -16.781 -9.898 1 96.06 85 THR A N 1
ATOM 722 C CA . THR A 1 85 ? 18.609 -16.547 -10.445 1 96.06 85 THR A CA 1
ATOM 723 C C . THR A 1 85 ? 18.922 -15.062 -10.5 1 96.06 85 THR A C 1
ATOM 725 O O . THR A 1 85 ? 18.156 -14.281 -11.086 1 96.06 85 THR A O 1
ATOM 728 N N . GLU A 1 86 ? 20 -14.766 -9.82 1 92.75 86 GLU A N 1
ATOM 729 C CA . GLU A 1 86 ? 20.406 -13.359 -9.852 1 92.75 86 GLU A CA 1
ATOM 730 C C . GLU A 1 86 ? 21 -12.984 -11.203 1 92.75 86 GLU A C 1
ATOM 732 O O . GLU A 1 86 ? 21.828 -13.727 -11.742 1 92.75 86 GLU A O 1
ATOM 737 N N . VAL A 1 87 ? 20.594 -11.961 -11.758 1 90.19 87 VAL A N 1
ATOM 738 C CA . VAL A 1 87 ? 21.125 -11.555 -13.047 1 90.19 87 VAL A CA 1
ATOM 739 C C . VAL A 1 87 ? 21.969 -10.289 -12.875 1 90.19 87 VAL A C 1
ATOM 741 O O . VAL A 1 87 ? 23.172 -10.297 -13.156 1 90.19 87 VAL A O 1
ATOM 744 N N . GLN A 1 88 ? 21.438 -9.07 -12.617 1 84.06 88 GLN A N 1
ATOM 745 C CA . GLN A 1 88 ? 22.188 -7.828 -12.438 1 84.06 88 GLN A CA 1
ATOM 746 C C . GLN A 1 88 ? 21.594 -6.977 -11.32 1 84.06 88 GLN A C 1
ATOM 748 O O . GLN A 1 88 ? 20.359 -6.863 -11.219 1 84.06 88 GLN A O 1
ATOM 753 N N . LYS A 1 89 ? 22.5 -6.402 -10.555 1 78.69 89 LYS A N 1
ATOM 754 C CA . LYS A 1 89 ? 22.172 -5.359 -9.594 1 78.69 89 LYS A CA 1
ATOM 755 C C . LYS A 1 89 ? 20.969 -5.758 -8.742 1 78.69 89 LYS A C 1
ATOM 757 O O . LYS A 1 89 ? 20.047 -4.961 -8.547 1 78.69 89 LYS A O 1
ATOM 762 N N . GLY A 1 90 ? 20.922 -7.051 -8.352 1 82.06 90 GLY A N 1
ATOM 763 C CA . GLY A 1 90 ? 19.875 -7.461 -7.422 1 82.06 90 GLY A CA 1
ATOM 764 C C . GLY A 1 90 ? 18.609 -7.918 -8.109 1 82.06 90 GLY A C 1
ATOM 765 O O . GLY A 1 90 ? 17.656 -8.352 -7.453 1 82.06 90 GLY A O 1
ATOM 766 N N . ARG A 1 91 ? 18.656 -7.91 -9.523 1 91.56 91 ARG A N 1
ATOM 767 C CA . ARG A 1 91 ? 17.531 -8.414 -10.32 1 91.56 91 ARG A CA 1
ATOM 768 C C . ARG A 1 91 ? 17.516 -9.938 -10.328 1 91.56 91 ARG A C 1
ATOM 770 O O . ARG A 1 91 ? 18.562 -10.578 -10.414 1 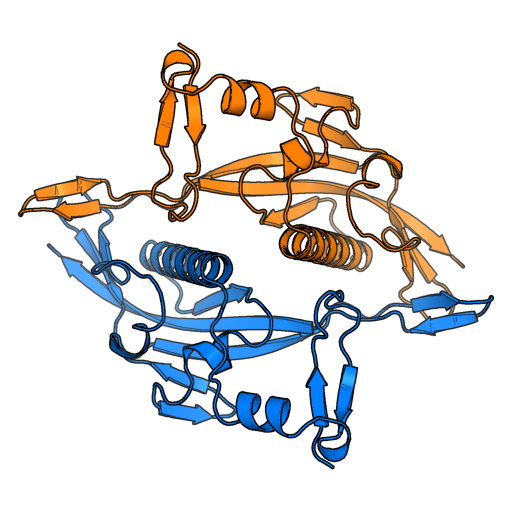91.56 91 ARG A O 1
ATOM 777 N N . LYS A 1 92 ? 16.234 -10.414 -10.32 1 96.88 92 LYS A N 1
ATOM 778 C CA . LYS A 1 92 ? 16.094 -11.867 -10.266 1 96.88 92 LYS A CA 1
ATOM 779 C C . LYS A 1 92 ? 15.141 -12.375 -11.336 1 96.88 92 LYS A C 1
ATOM 781 O O . LYS A 1 92 ? 14.133 -11.727 -11.633 1 96.88 92 LYS A O 1
ATOM 786 N N . LEU A 1 93 ? 15.5 -13.461 -11.898 1 98.06 93 LEU A N 1
ATOM 787 C CA . LEU A 1 93 ? 14.562 -14.273 -12.664 1 98.06 93 LEU A CA 1
ATOM 788 C C . LEU A 1 93 ? 13.93 -15.352 -11.789 1 98.06 93 LEU A C 1
ATOM 790 O O . LEU A 1 93 ? 14.633 -16.172 -11.203 1 98.06 93 LEU A O 1
ATOM 794 N N . LEU A 1 94 ? 12.633 -15.266 -11.695 1 98.06 94 LEU A N 1
ATOM 795 C CA . LEU A 1 94 ? 11.938 -16.125 -10.75 1 98.06 94 LEU A CA 1
ATOM 796 C C . LEU A 1 94 ? 11.016 -17.109 -11.484 1 98.06 94 LEU A C 1
ATOM 798 O O . LEU A 1 94 ? 10.203 -16.688 -12.32 1 98.06 94 LEU A O 1
ATOM 802 N N . GLN A 1 95 ? 11.18 -18.344 -11.117 1 98.38 95 GLN A N 1
ATOM 803 C CA . GLN A 1 95 ? 10.266 -19.375 -11.586 1 98.38 95 GLN A CA 1
ATOM 804 C C . GLN A 1 95 ? 9.023 -19.453 -10.703 1 98.38 95 GLN A C 1
ATOM 806 O O . GLN A 1 95 ? 8.984 -18.844 -9.633 1 98.38 95 GLN A O 1
ATOM 811 N N . ARG A 1 96 ? 8.062 -20.172 -11.227 1 98.19 96 ARG A N 1
ATOM 812 C CA . ARG A 1 96 ? 6.797 -20.281 -10.516 1 98.19 96 ARG A CA 1
ATOM 813 C C . ARG A 1 96 ? 7.012 -20.703 -9.062 1 98.19 96 ARG A C 1
ATOM 815 O O . ARG A 1 96 ? 6.438 -20.109 -8.148 1 98.19 96 ARG A O 1
ATOM 822 N N . ASP A 1 97 ? 7.867 -21.641 -8.797 1 97.25 97 ASP A N 1
ATOM 823 C CA . ASP A 1 97 ? 8.078 -22.219 -7.465 1 97.25 97 ASP A CA 1
ATOM 824 C C . ASP A 1 97 ? 8.789 -21.219 -6.551 1 97.25 97 ASP A C 1
ATOM 826 O O . ASP A 1 97 ? 8.742 -21.359 -5.324 1 97.25 97 ASP A O 1
ATOM 830 N N . ASP A 1 98 ? 9.445 -20.266 -7.094 1 97.25 98 ASP A N 1
ATOM 831 C CA . ASP A 1 98 ? 10.164 -19.266 -6.301 1 97.25 98 ASP A CA 1
ATOM 832 C C . ASP A 1 98 ? 9.195 -18.375 -5.527 1 97.25 98 ASP A C 1
ATOM 834 O O . ASP A 1 98 ? 9.594 -17.688 -4.598 1 97.25 98 ASP A O 1
ATOM 838 N N . PHE A 1 99 ? 7.906 -18.453 -5.914 1 97.12 99 PHE A N 1
ATOM 839 C CA . PHE A 1 99 ? 6.91 -17.609 -5.266 1 97.12 99 PHE A CA 1
ATOM 840 C C . PHE A 1 99 ? 6.215 -18.359 -4.141 1 97.12 99 PHE A C 1
ATOM 842 O O . PHE A 1 99 ? 5.227 -17.875 -3.58 1 97.12 99 PHE A O 1
ATOM 849 N N . SER A 1 100 ? 6.758 -19.469 -3.693 1 94.88 100 SER A N 1
ATOM 850 C CA . SER A 1 100 ? 6.141 -20.328 -2.684 1 94.88 100 SER A CA 1
ATOM 851 C C . SER A 1 100 ? 6.152 -19.656 -1.312 1 94.88 100 SER A C 1
ATOM 853 O O . SER A 1 100 ? 5.449 -20.094 -0.399 1 94.88 100 SER A O 1
ATOM 855 N N . GLY A 1 101 ? 6.941 -18.625 -1.169 1 92.88 101 GLY A N 1
ATOM 856 C CA . GLY A 1 101 ? 6.961 -17.891 0.082 1 92.88 101 GLY A CA 1
ATOM 857 C C . GLY A 1 101 ? 5.754 -16.984 0.255 1 92.88 101 GLY A C 1
ATOM 858 O O . GLY A 1 101 ? 5.484 -16.5 1.357 1 92.88 101 GLY A O 1
ATOM 859 N N . LEU A 1 102 ? 5.043 -16.719 -0.842 1 95.06 102 LEU A N 1
ATOM 860 C CA . LEU A 1 102 ? 3.809 -15.945 -0.793 1 95.06 102 LEU A CA 1
ATOM 861 C C . LEU A 1 102 ? 2.6 -16.859 -0.606 1 95.06 102 LEU A C 1
ATOM 863 O O . LEU A 1 102 ? 2.672 -18.047 -0.877 1 95.06 102 LEU A O 1
ATOM 867 N N . LEU A 1 103 ? 1.572 -16.234 -0.152 1 95.31 103 LEU A N 1
ATOM 868 C CA . LEU A 1 103 ? 0.315 -16.953 0.055 1 95.31 103 LEU A CA 1
ATOM 869 C C . LEU A 1 103 ? -0.596 -16.812 -1.16 1 95.31 103 LEU A C 1
ATOM 871 O O . LEU A 1 103 ? -1.646 -16.172 -1.082 1 95.31 103 LEU A O 1
ATOM 875 N N . LEU A 1 104 ? -0.17 -17.453 -2.217 1 96.38 104 LEU A N 1
ATOM 876 C CA . LEU A 1 104 ? -0.892 -17.344 -3.48 1 96.38 104 LEU A CA 1
ATOM 877 C C . LEU A 1 104 ? -1.703 -18.609 -3.748 1 96.38 104 LEU A C 1
ATOM 879 O O . LEU A 1 104 ? -1.283 -19.719 -3.383 1 96.38 104 LEU A O 1
ATOM 883 N N . PRO A 1 105 ? -2.885 -18.406 -4.367 1 95.88 105 PRO A N 1
ATOM 884 C CA . PRO A 1 105 ? -3.615 -19.609 -4.781 1 95.88 105 PRO A CA 1
ATOM 885 C C . PRO A 1 105 ? -2.943 -20.344 -5.941 1 95.88 105 PRO A C 1
ATOM 887 O O . PRO A 1 105 ? -2.023 -19.812 -6.562 1 95.88 105 PRO A O 1
ATOM 890 N N . GLU A 1 106 ? -3.414 -21.484 -6.238 1 94.44 106 GLU A N 1
ATOM 891 C CA . GLU A 1 106 ? -2.807 -22.328 -7.262 1 94.44 106 GLU A CA 1
ATOM 892 C C . GLU A 1 106 ? -2.912 -21.688 -8.641 1 94.44 106 GLU A C 1
ATOM 894 O O . GLU A 1 106 ? -2.037 -21.875 -9.492 1 94.44 106 GLU A O 1
ATOM 899 N N . ASP A 1 107 ? -3.914 -20.875 -8.852 1 95.25 107 ASP A N 1
ATOM 900 C CA . ASP A 1 107 ? -4.156 -20.328 -10.188 1 95.25 107 ASP A CA 1
ATOM 901 C C . ASP A 1 107 ? -3.818 -18.844 -10.25 1 95.25 107 ASP A C 1
ATOM 903 O O . ASP A 1 107 ? -4.383 -18.109 -11.062 1 95.25 107 ASP A O 1
ATOM 907 N N . TRP A 1 108 ? -2.91 -18.406 -9.398 1 96.62 108 TRP A N 1
ATOM 908 C CA . TRP A 1 108 ? -2.607 -16.984 -9.297 1 96.62 108 TRP A CA 1
ATOM 909 C C . TRP A 1 108 ? -1.985 -16.453 -10.586 1 96.62 108 TRP A C 1
ATOM 911 O O . TRP A 1 108 ? -2 -15.258 -10.844 1 96.62 108 TRP A O 1
ATOM 921 N N . ASP A 1 109 ? -1.428 -17.312 -11.422 1 96.75 109 ASP A N 1
ATOM 922 C CA . ASP A 1 109 ? -0.682 -16.922 -12.609 1 96.75 109 ASP A CA 1
ATOM 923 C C . ASP A 1 109 ? -1.502 -17.156 -13.875 1 96.75 109 ASP A C 1
ATOM 925 O O . ASP A 1 109 ? -0.953 -17.203 -14.977 1 96.75 109 ASP A O 1
ATOM 929 N N . ILE A 1 110 ? -2.764 -17.344 -13.656 1 96.25 110 ILE A N 1
ATOM 930 C CA . ILE A 1 110 ? -3.693 -17.562 -14.758 1 96.25 110 ILE A CA 1
ATOM 931 C C . ILE A 1 110 ? -4.879 -16.609 -14.633 1 96.25 110 ILE A C 1
ATOM 933 O O . ILE A 1 110 ? -5.398 -16.406 -13.539 1 96.25 110 ILE A O 1
ATOM 937 N N . PHE A 1 111 ? -5.293 -16.031 -15.719 1 95.81 111 PHE A N 1
ATOM 938 C CA . PHE A 1 111 ? -6.461 -15.164 -15.773 1 95.81 111 PHE A CA 1
ATOM 939 C C . PHE A 1 111 ? -7.406 -15.609 -16.891 1 95.81 111 PHE A C 1
ATOM 941 O O . PHE A 1 111 ? -7.09 -15.469 -18.078 1 95.81 111 PHE A O 1
ATOM 948 N N . VAL A 1 112 ? -8.539 -16.062 -16.531 1 95.31 112 VAL A N 1
ATOM 949 C CA . VAL A 1 112 ? -9.555 -16.469 -17.5 1 95.31 112 VAL A CA 1
ATOM 950 C C . VAL A 1 112 ? -10.609 -15.383 -17.641 1 95.31 112 VAL A C 1
ATOM 952 O O . VAL A 1 112 ? -11.352 -15.109 -16.688 1 95.31 112 VAL A O 1
ATOM 955 N N . TYR A 1 113 ? -10.703 -14.82 -18.781 1 90.5 113 TYR A N 1
ATOM 956 C CA . TYR A 1 113 ? -11.523 -13.617 -18.828 1 90.5 113 TYR A CA 1
ATOM 957 C C . TYR A 1 113 ? -12.883 -13.906 -19.453 1 90.5 113 TYR A C 1
ATOM 959 O O . TYR A 1 113 ? -13.766 -13.047 -19.453 1 90.5 113 TYR A O 1
ATOM 967 N N . THR A 1 114 ? -13.102 -15.203 -19.906 1 90.25 114 THR A N 1
ATOM 968 C CA . THR A 1 114 ? -14.422 -15.508 -20.453 1 90.25 114 THR A CA 1
ATOM 969 C C . THR A 1 114 ? -14.969 -16.797 -19.828 1 90.25 114 THR A C 1
ATOM 971 O O . THR A 1 114 ? -14.211 -17.625 -19.344 1 90.25 114 THR A O 1
ATOM 974 N N . LYS A 1 115 ? -16.281 -16.922 -19.969 1 90.06 115 LYS A N 1
ATOM 975 C CA . LYS A 1 115 ? -16.953 -18.141 -19.5 1 90.06 115 LYS A CA 1
ATOM 976 C C . LYS A 1 115 ? -16.656 -19.328 -20.422 1 90.06 115 LYS A C 1
ATOM 978 O O . LYS A 1 115 ? -16.938 -20.469 -20.062 1 90.06 115 LYS A O 1
ATOM 983 N N . LEU A 1 116 ? -16.062 -19.031 -21.516 1 91.12 116 LEU A N 1
ATOM 984 C CA . LEU A 1 116 ? -15.742 -20.094 -22.453 1 91.12 116 LEU A CA 1
ATOM 985 C C . LEU A 1 116 ? -14.352 -20.656 -22.188 1 91.12 116 LEU A C 1
ATOM 987 O O . LEU A 1 116 ? -13.922 -21.609 -22.844 1 91.12 116 LEU A O 1
ATOM 991 N N . GLY A 1 117 ? -13.672 -20.016 -21.312 1 92.38 117 GLY A N 1
ATOM 992 C CA . GLY A 1 117 ? -12.406 -20.578 -20.891 1 92.38 117 GLY A CA 1
ATOM 993 C C . GLY A 1 117 ? -11.203 -19.891 -21.516 1 92.38 117 GLY A C 1
ATOM 994 O O . GLY A 1 117 ? -10.078 -20.375 -21.406 1 92.38 117 GLY A O 1
ATOM 995 N N . GLU A 1 118 ? -11.43 -18.797 -22.141 1 94.56 118 GLU A N 1
ATOM 996 C CA . GLU A 1 118 ? -10.32 -18.031 -22.719 1 94.56 118 GLU A CA 1
ATOM 997 C C . GLU A 1 118 ? -9.633 -17.172 -21.656 1 94.56 118 GLU A C 1
ATOM 999 O O . GLU A 1 118 ? -10.297 -16.594 -20.797 1 94.56 118 GLU A O 1
ATOM 1004 N N . GLY A 1 119 ? -8.273 -17.281 -21.734 1 94.38 119 GLY A N 1
ATOM 1005 C CA . GLY A 1 119 ? -7.547 -16.469 -20.766 1 94.38 119 GLY A CA 1
ATOM 1006 C C . GLY A 1 119 ? -6.086 -16.281 -21.125 1 94.38 119 GLY A C 1
ATOM 1007 O O . GLY A 1 119 ? -5.711 -16.391 -22.297 1 94.38 119 GLY A O 1
ATOM 1008 N N . ARG A 1 120 ? -5.363 -15.852 -20.203 1 95.19 120 ARG A N 1
ATOM 1009 C CA . ARG A 1 120 ? -3.92 -15.664 -20.297 1 95.19 120 ARG A CA 1
ATOM 1010 C C . ARG A 1 120 ? -3.215 -16.219 -19.062 1 95.19 120 ARG A C 1
ATOM 1012 O O . ARG A 1 120 ? -3.809 -16.297 -17.984 1 95.19 120 ARG A O 1
ATOM 1019 N N . ALA A 1 121 ? -1.99 -16.656 -19.312 1 95.88 121 ALA A N 1
ATOM 1020 C CA . ALA A 1 121 ? -1.157 -17.156 -18.234 1 95.88 121 ALA A CA 1
ATOM 1021 C C . ALA A 1 121 ? 0.234 -16.531 -18.266 1 95.88 121 ALA A C 1
ATOM 1023 O O . ALA A 1 121 ? 0.7 -16.109 -19.328 1 95.88 121 ALA A O 1
ATOM 1024 N N . VAL A 1 122 ? 0.854 -16.516 -17.109 1 96.5 122 VAL A N 1
ATOM 1025 C CA . VAL A 1 122 ? 2.223 -16.016 -17.016 1 96.5 122 VAL A CA 1
ATOM 1026 C C . VAL A 1 122 ? 3.178 -17 -17.688 1 96.5 122 VAL A C 1
ATOM 1028 O O . VAL A 1 122 ? 3.068 -18.219 -17.5 1 96.5 122 VAL A O 1
ATOM 1031 N N . SER A 1 123 ? 4.078 -16.438 -18.5 1 96.25 123 SER A N 1
ATOM 1032 C CA . SER A 1 123 ? 5.215 -17.203 -19 1 96.25 123 SER A CA 1
ATOM 1033 C C . SER A 1 123 ? 6.453 -16.984 -18.141 1 96.25 123 SER A C 1
ATOM 1035 O O . SER A 1 123 ? 6.977 -15.867 -18.078 1 96.25 123 SER A O 1
ATOM 1037 N N . PHE A 1 124 ? 6.887 -18.062 -17.594 1 96.81 124 PHE A N 1
ATOM 1038 C CA . PHE A 1 124 ? 8.031 -17.953 -16.688 1 96.81 124 PHE A CA 1
ATOM 1039 C C . PHE A 1 124 ? 9.336 -18.062 -17.469 1 96.81 124 PHE A C 1
ATOM 1041 O O . PHE A 1 124 ? 9.383 -18.688 -18.531 1 96.81 124 PHE A O 1
ATOM 1048 N N . PRO A 1 125 ? 10.359 -17.453 -16.906 1 97.25 125 PRO A N 1
ATOM 1049 C CA . PRO A 1 125 ? 10.477 -16.797 -15.602 1 97.25 125 PRO A CA 1
ATOM 1050 C C . PRO A 1 125 ? 9.93 -15.367 -15.609 1 97.25 125 PRO A C 1
ATOM 1052 O O . PRO A 1 125 ? 9.828 -14.75 -16.672 1 97.25 125 PRO A O 1
ATOM 1055 N N . ILE A 1 126 ? 9.594 -14.898 -14.414 1 97.12 126 ILE A N 1
ATOM 1056 C CA . ILE A 1 126 ? 9.297 -13.492 -14.156 1 97.12 126 ILE A CA 1
ATOM 1057 C C . ILE A 1 126 ? 10.578 -12.758 -13.766 1 97.12 126 ILE A C 1
ATOM 1059 O O . ILE A 1 126 ? 11.383 -13.281 -12.984 1 97.12 126 ILE A O 1
ATOM 1063 N N . LYS A 1 127 ? 10.766 -11.617 -14.336 1 96.56 127 LYS A N 1
ATOM 1064 C CA . LYS A 1 127 ? 11.891 -10.781 -13.914 1 96.56 127 LYS A CA 1
ATOM 1065 C C . LYS A 1 127 ? 11.445 -9.742 -12.883 1 96.56 127 LYS A C 1
ATOM 1067 O O . LYS A 1 127 ? 10.523 -8.969 -13.141 1 96.56 127 LYS A O 1
ATOM 1072 N N . VAL A 1 128 ? 12.055 -9.758 -11.727 1 96.81 128 VAL A N 1
ATOM 1073 C CA . VAL A 1 128 ? 11.711 -8.789 -10.688 1 96.81 128 VAL A CA 1
ATOM 1074 C C . VAL A 1 128 ? 12.945 -7.98 -10.305 1 96.81 128 VAL A C 1
ATOM 1076 O O . VAL A 1 128 ? 14.008 -8.547 -10.047 1 96.81 128 VAL A O 1
ATOM 1079 N N . THR A 1 129 ? 12.805 -6.668 -10.289 1 95.25 129 THR A N 1
ATOM 1080 C CA . THR A 1 129 ? 13.859 -5.742 -9.883 1 95.25 129 THR A CA 1
ATOM 1081 C C . THR A 1 129 ? 13.43 -4.934 -8.664 1 95.25 129 THR A C 1
ATOM 1083 O O . THR A 1 129 ? 12.555 -4.062 -8.766 1 95.25 129 THR A O 1
ATOM 1086 N N . PRO A 1 130 ? 14.047 -5.266 -7.504 1 93.44 130 PRO A N 1
ATOM 1087 C CA . PRO A 1 130 ? 13.773 -4.371 -6.375 1 93.44 130 PRO A CA 1
ATOM 1088 C C . PRO A 1 130 ? 14.344 -2.971 -6.578 1 93.44 130 PRO A C 1
ATOM 1090 O O . PRO A 1 130 ? 15.461 -2.82 -7.082 1 93.44 130 PRO A O 1
ATOM 1093 N N . THR A 1 131 ? 13.531 -1.995 -6.273 1 92.69 131 THR A N 1
ATOM 1094 C CA . THR A 1 131 ? 13.953 -0.609 -6.449 1 92.69 131 THR A CA 1
ATOM 1095 C C . THR A 1 131 ? 13.75 0.185 -5.164 1 92.69 131 THR A C 1
ATOM 1097 O O . THR A 1 131 ? 12.828 -0.099 -4.391 1 92.69 131 THR A O 1
ATOM 1100 N N . LEU A 1 132 ? 14.672 1.04 -4.895 1 92.25 132 LEU A N 1
ATOM 1101 C CA . LEU A 1 132 ? 14.586 1.964 -3.768 1 92.25 132 LEU A CA 1
ATOM 1102 C C . LEU A 1 132 ? 14.664 3.41 -4.246 1 92.25 132 LEU A C 1
ATOM 1104 O O . LEU A 1 132 ? 15.664 3.812 -4.852 1 92.25 132 LEU A O 1
ATOM 1108 N N . ARG A 1 133 ? 13.602 4.105 -4.023 1 93.25 133 ARG A N 1
ATOM 1109 C CA . ARG A 1 133 ? 13.562 5.543 -4.27 1 93.25 133 ARG A CA 1
ATOM 1110 C C . ARG A 1 133 ? 13.32 6.312 -2.975 1 93.25 133 ARG A C 1
ATOM 1112 O O . ARG A 1 133 ? 13.281 5.723 -1.894 1 93.25 133 ARG A O 1
ATOM 1119 N N . TRP A 1 134 ? 13.383 7.617 -3.154 1 95.06 134 TRP A N 1
ATOM 1120 C CA . TRP A 1 134 ? 13.148 8.453 -1.982 1 95.06 134 TRP A CA 1
ATOM 1121 C C . TRP A 1 134 ? 12.039 9.469 -2.246 1 95.06 134 TRP A C 1
ATOM 1123 O O . TRP A 1 134 ? 11.867 9.93 -3.377 1 95.06 134 TRP A O 1
ATOM 1133 N N . SER A 1 135 ? 11.328 9.75 -1.15 1 94.69 135 SER A N 1
ATOM 1134 C CA . SER A 1 135 ? 10.352 10.828 -1.253 1 94.69 135 SER A CA 1
ATOM 1135 C C . SER A 1 135 ? 11.031 12.148 -1.626 1 94.69 135 SER A C 1
ATOM 1137 O O . SER A 1 135 ? 12.25 12.273 -1.536 1 94.69 135 SER A O 1
ATOM 1139 N N . LYS A 1 136 ? 10.242 13.078 -1.988 1 93.44 136 LYS A N 1
ATOM 1140 C CA . LYS A 1 136 ? 10.758 14.344 -2.514 1 93.44 136 LYS A CA 1
ATOM 1141 C C . LYS A 1 136 ? 11.57 15.086 -1.459 1 93.44 136 LYS A C 1
ATOM 1143 O O . LYS A 1 136 ? 11.195 15.117 -0.285 1 93.44 136 LYS A O 1
ATOM 1148 N N . LYS A 1 137 ? 12.648 15.617 -2.027 1 95 137 LYS A N 1
ATOM 1149 C CA . LYS A 1 137 ? 13.469 16.453 -1.156 1 95 137 LYS A CA 1
ATOM 1150 C C . LYS A 1 137 ? 12.773 17.781 -0.851 1 95 137 LYS A C 1
ATOM 1152 O O . LYS A 1 137 ? 12.18 18.391 -1.739 1 95 137 LYS A O 1
ATOM 1157 N N . CYS A 1 138 ? 12.797 18.125 0.436 1 95.62 138 CYS A N 1
ATOM 1158 C CA . CYS A 1 138 ? 12.242 19.406 0.857 1 95.62 138 CYS A CA 1
ATOM 1159 C C . CYS A 1 138 ? 12.938 19.906 2.115 1 95.62 138 CYS A C 1
ATOM 1161 O O . CYS A 1 138 ? 13.945 19.344 2.543 1 95.62 138 CYS A O 1
ATOM 1163 N N . TYR A 1 139 ? 12.469 21.031 2.561 1 96 139 TYR A N 1
ATOM 1164 C CA . TYR A 1 139 ? 13.094 21.656 3.713 1 96 139 TYR A CA 1
ATOM 1165 C C . TYR A 1 139 ? 12.07 21.984 4.789 1 96 139 TYR A C 1
ATOM 1167 O O . TYR A 1 139 ? 10.867 22.016 4.516 1 96 139 TYR A O 1
ATOM 1175 N N . ARG A 1 140 ? 12.531 22.094 5.98 1 94.19 140 ARG A N 1
ATOM 1176 C CA . ARG A 1 140 ? 11.664 22.453 7.102 1 94.19 140 ARG A CA 1
ATOM 1177 C C . ARG A 1 140 ? 12.383 23.406 8.055 1 94.19 140 ARG A C 1
ATOM 1179 O O . ARG A 1 140 ? 13.609 23.516 8.031 1 94.19 140 ARG A O 1
ATOM 1186 N N . VAL A 1 141 ? 11.594 24.094 8.82 1 91.69 141 VAL A N 1
ATOM 1187 C CA . VAL A 1 141 ? 12.156 25.047 9.781 1 91.69 141 VAL A CA 1
ATOM 1188 C C . VAL A 1 141 ? 12.391 24.359 11.117 1 91.69 141 VAL A C 1
ATOM 1190 O O . VAL A 1 141 ? 11.461 23.797 11.703 1 91.69 141 VAL A O 1
ATOM 1193 N N . VAL A 1 142 ? 13.625 24.344 11.586 1 91.75 142 VAL A N 1
ATOM 1194 C CA . VAL A 1 142 ? 14.008 23.859 12.906 1 91.75 142 VAL A CA 1
ATOM 1195 C C . VAL A 1 142 ? 14.758 24.953 13.664 1 91.75 142 VAL A C 1
ATOM 1197 O O . VAL A 1 142 ? 15.836 25.375 13.242 1 91.75 142 VAL A O 1
ATOM 1200 N N . SER A 1 143 ? 14.219 25.344 14.789 1 92.88 143 SER A N 1
ATOM 1201 C CA . SER A 1 143 ? 14.836 26.375 15.617 1 92.88 143 SER A CA 1
ATOM 1202 C C . SER A 1 143 ? 15.203 27.609 14.789 1 92.88 143 SER A C 1
ATOM 1204 O O . SER A 1 143 ? 16.328 28.109 14.883 1 92.88 143 SER A O 1
ATOM 1206 N N . GLY A 1 144 ? 14.398 27.969 13.859 1 88 144 GLY A N 1
ATOM 1207 C CA . GLY A 1 144 ? 14.539 29.203 13.109 1 88 144 GLY A CA 1
ATOM 1208 C C . GLY A 1 144 ? 15.359 29.047 11.844 1 88 144 GLY A C 1
ATOM 1209 O O . GLY A 1 144 ? 15.5 29.984 11.062 1 88 144 GLY A O 1
ATOM 1210 N N . SER A 1 145 ? 15.93 27.875 11.656 1 91.81 145 SER A N 1
ATOM 1211 C CA . SER A 1 145 ? 16.75 27.641 10.469 1 91.81 145 SER A CA 1
ATOM 1212 C C . SER A 1 145 ? 16.109 26.594 9.555 1 91.81 145 SER A C 1
ATOM 1214 O O . SER A 1 145 ? 15.461 25.656 10.023 1 91.81 145 SER A O 1
ATOM 1216 N N . LEU A 1 146 ? 16.375 26.859 8.211 1 93.94 146 LEU A N 1
ATOM 1217 C CA . LEU A 1 146 ? 15.898 25.891 7.23 1 93.94 146 LEU A CA 1
ATOM 1218 C C . LEU A 1 146 ? 16.891 24.734 7.094 1 93.94 146 LEU A C 1
ATOM 1220 O O . LEU A 1 146 ? 18.078 24.938 6.852 1 93.94 146 LEU A O 1
ATOM 1224 N N . VAL A 1 147 ? 16.375 23.562 7.332 1 95.12 147 VAL A N 1
ATOM 1225 C CA . VAL A 1 147 ? 17.203 22.375 7.176 1 95.12 147 VAL A CA 1
ATOM 1226 C C . VAL A 1 147 ? 16.484 21.375 6.27 1 95.12 147 VAL A C 1
ATOM 1228 O O . VAL A 1 147 ? 15.281 21.484 6.023 1 95.12 147 VAL A O 1
ATOM 1231 N N . GLU A 1 148 ? 17.25 20.422 5.738 1 94.88 148 GLU A N 1
ATOM 1232 C CA . GLU A 1 148 ? 16.625 19.375 4.934 1 94.88 148 GLU A CA 1
ATOM 1233 C C . GLU A 1 148 ? 15.68 18.531 5.77 1 94.88 148 GLU A C 1
ATOM 1235 O O . GLU A 1 148 ? 16.016 18.125 6.883 1 94.88 148 GLU A O 1
ATOM 1240 N N . ALA A 1 149 ? 14.5 18.328 5.262 1 95.12 149 ALA A N 1
ATOM 1241 C CA . ALA A 1 149 ? 13.516 17.484 5.945 1 95.12 149 ALA A CA 1
ATOM 1242 C C . ALA A 1 149 ? 13.828 16 5.742 1 95.12 149 ALA A C 1
ATOM 1244 O O . ALA A 1 149 ? 14.453 15.617 4.75 1 95.12 149 ALA A O 1
ATOM 1245 N N . PRO A 1 150 ? 13.391 15.148 6.758 1 94.06 150 PRO A N 1
ATOM 1246 C CA . PRO A 1 150 ? 13.555 13.711 6.559 1 94.06 150 PRO A CA 1
ATOM 1247 C C . PRO A 1 150 ? 12.812 13.195 5.328 1 94.06 150 PRO A C 1
ATOM 1249 O O . PRO A 1 150 ? 11.734 13.703 4.996 1 94.06 150 PRO A O 1
ATOM 1252 N N . ARG A 1 151 ? 13.422 12.164 4.695 1 94.81 151 ARG A N 1
ATOM 1253 C CA . ARG A 1 151 ? 12.797 11.531 3.539 1 94.81 151 ARG A CA 1
ATOM 1254 C C . ARG A 1 151 ? 12.477 10.062 3.822 1 94.81 151 ARG A C 1
ATOM 1256 O O . ARG A 1 151 ? 13.156 9.43 4.633 1 94.81 151 ARG A O 1
ATOM 1263 N N . ARG A 1 152 ? 11.438 9.633 3.115 1 95.44 152 ARG A N 1
ATOM 1264 C CA . ARG A 1 152 ? 10.984 8.258 3.246 1 95.44 152 ARG A CA 1
ATOM 1265 C C . ARG A 1 152 ? 11.531 7.387 2.121 1 95.44 152 ARG A C 1
ATOM 1267 O O . ARG A 1 152 ? 11.422 7.742 0.945 1 95.44 152 ARG A O 1
ATOM 1274 N N . PRO A 1 153 ? 12.266 6.277 2.479 1 94.75 153 PRO A N 1
ATOM 1275 C CA . PRO A 1 153 ? 12.586 5.316 1.422 1 94.75 153 PRO A CA 1
ATOM 1276 C C . PRO A 1 153 ? 11.352 4.625 0.856 1 94.75 153 PRO A C 1
ATOM 1278 O O . PRO A 1 153 ? 10.469 4.207 1.613 1 94.75 153 PRO A O 1
ATOM 1281 N N . LEU A 1 154 ? 11.203 4.609 -0.383 1 94.06 154 LEU A N 1
ATOM 1282 C CA . LEU A 1 154 ? 10.094 3.973 -1.084 1 94.06 154 LEU A CA 1
ATOM 1283 C C . LEU A 1 154 ? 10.562 2.721 -1.82 1 94.06 154 LEU A C 1
ATOM 1285 O O . LEU A 1 154 ? 11.188 2.816 -2.879 1 94.06 154 LEU A O 1
ATOM 1289 N N . GLU A 1 155 ? 10.242 1.641 -1.236 1 92.06 155 GLU A N 1
ATOM 1290 C CA . GLU A 1 155 ? 10.602 0.367 -1.849 1 92.06 155 GLU A CA 1
ATOM 1291 C C . GLU A 1 155 ? 9.508 -0.127 -2.789 1 92.06 155 GLU A C 1
ATOM 1293 O O . GLU A 1 155 ? 8.32 -0.041 -2.467 1 92.06 155 GLU A O 1
ATOM 1298 N N . SER A 1 156 ? 9.922 -0.631 -3.895 1 94.25 156 SER A N 1
ATOM 1299 C CA . SER A 1 156 ? 8.984 -1.232 -4.836 1 94.25 156 SER A CA 1
ATOM 1300 C C . SER A 1 156 ? 9.641 -2.365 -5.621 1 94.25 156 SER A C 1
ATOM 1302 O O . SER A 1 156 ? 10.859 -2.531 -5.578 1 94.25 156 SER A O 1
ATOM 1304 N N . TRP A 1 157 ? 8.781 -3.182 -6.152 1 95.88 157 TRP A N 1
ATOM 1305 C CA . TRP A 1 157 ? 9.203 -4.211 -7.094 1 95.88 157 TRP A CA 1
ATOM 1306 C C . TRP A 1 157 ? 8.773 -3.857 -8.516 1 95.88 157 TRP A C 1
ATOM 1308 O O . TRP A 1 157 ? 7.586 -3.67 -8.789 1 95.88 157 TRP A O 1
ATOM 1318 N N . LYS A 1 158 ? 9.719 -3.715 -9.352 1 95 158 LYS A N 1
ATOM 1319 C CA . LYS A 1 158 ? 9.375 -3.75 -10.773 1 95 158 LYS A CA 1
ATOM 1320 C C . LYS A 1 158 ? 9.234 -5.188 -11.273 1 95 158 LYS A C 1
ATOM 1322 O O . LYS A 1 158 ? 10.195 -5.957 -11.242 1 95 158 LYS A O 1
ATOM 1327 N N . VAL A 1 159 ? 8.07 -5.523 -11.711 1 96.5 159 VAL A N 1
ATOM 1328 C CA . VAL A 1 159 ? 7.781 -6.887 -12.141 1 96.5 159 VAL A CA 1
ATOM 1329 C C . VAL A 1 159 ? 7.547 -6.906 -13.656 1 96.5 159 VAL A C 1
ATOM 1331 O O . VAL A 1 159 ? 6.664 -6.207 -14.156 1 96.5 159 VAL A O 1
ATOM 1334 N N . GLU A 1 160 ? 8.312 -7.613 -14.297 1 95.75 160 GLU A N 1
ATOM 1335 C CA . GLU A 1 160 ? 8.172 -7.797 -15.742 1 95.75 160 GLU A CA 1
ATOM 1336 C C . GLU A 1 160 ? 7.699 -9.211 -16.078 1 95.75 160 GLU A C 1
ATOM 1338 O O . GLU A 1 160 ? 8.383 -10.188 -15.758 1 95.75 160 GLU A O 1
ATOM 1343 N N . ILE A 1 161 ? 6.629 -9.242 -16.719 1 95 161 ILE A N 1
ATOM 1344 C CA . ILE A 1 161 ? 6.074 -10.562 -17.016 1 95 161 ILE A CA 1
ATOM 1345 C C . ILE A 1 161 ? 5.773 -10.68 -18.5 1 95 161 ILE A C 1
ATOM 1347 O O . ILE A 1 161 ? 5.441 -9.688 -19.156 1 95 161 ILE A O 1
ATOM 1351 N N . SER A 1 162 ? 5.957 -11.82 -19 1 93.5 162 SER A N 1
ATOM 1352 C CA . SER A 1 162 ? 5.434 -12.234 -20.297 1 93.5 162 SER A CA 1
ATOM 1353 C C . SER A 1 162 ? 4.219 -13.141 -20.141 1 93.5 162 SER A C 1
ATOM 1355 O O . SER A 1 162 ? 4.086 -13.844 -19.141 1 93.5 162 SER A O 1
ATOM 1357 N N . THR A 1 163 ? 3.357 -12.984 -21.141 1 93.44 163 THR A N 1
ATOM 1358 C CA . THR A 1 163 ? 2.127 -13.758 -21.031 1 93.44 163 THR A CA 1
ATOM 1359 C C . THR A 1 163 ? 1.898 -14.602 -22.281 1 93.44 163 THR A C 1
ATOM 1361 O O . THR A 1 163 ? 2.451 -14.305 -23.344 1 93.44 163 THR A O 1
ATOM 1364 N N . ALA A 1 164 ? 1.188 -15.656 -22.125 1 92.5 164 ALA A N 1
ATOM 1365 C CA . ALA A 1 164 ? 0.77 -16.531 -23.203 1 92.5 164 ALA A CA 1
ATOM 1366 C C . ALA A 1 164 ? -0.734 -16.781 -23.156 1 92.5 164 ALA A C 1
ATOM 1368 O O . ALA A 1 164 ? -1.355 -16.672 -22.109 1 92.5 164 ALA A O 1
ATOM 1369 N N . ARG A 1 165 ? -1.259 -17.094 -24.312 1 92.88 165 ARG A N 1
ATOM 1370 C CA . ARG A 1 165 ? -2.67 -17.453 -24.359 1 92.88 165 ARG A CA 1
ATOM 1371 C C . ARG A 1 165 ? -2.928 -18.734 -23.547 1 92.88 165 ARG A C 1
ATOM 1373 O O . ARG A 1 165 ? -2.107 -19.656 -23.547 1 92.88 165 ARG A O 1
ATOM 1380 N N . TYR A 1 166 ? -4.059 -18.609 -22.875 1 92.38 166 TYR A N 1
ATOM 1381 C CA . TYR A 1 166 ? -4.48 -19.734 -22.062 1 92.38 166 TYR A CA 1
ATOM 1382 C C . TYR A 1 166 ? -5.914 -20.141 -22.375 1 92.38 166 TYR A C 1
ATOM 1384 O O . TYR A 1 166 ? -6.77 -19.281 -22.609 1 92.38 166 TYR A O 1
ATOM 1392 N N . HIS A 1 167 ? -6.152 -21.422 -22.469 1 92.25 167 HIS A N 1
ATOM 1393 C CA . HIS A 1 167 ? -7.496 -21.953 -22.688 1 92.25 167 HIS A CA 1
ATOM 1394 C C . HIS A 1 167 ? -7.773 -23.141 -21.781 1 92.25 167 HIS A C 1
ATOM 1396 O O . HIS A 1 167 ? -6.934 -24.047 -21.656 1 92.25 167 HIS A O 1
ATOM 1402 N N . VAL A 1 168 ? -8.867 -23.047 -21.078 1 84.94 168 VAL A N 1
ATOM 1403 C CA . VAL A 1 168 ? -9.289 -24.156 -20.219 1 84.94 168 VAL A CA 1
ATOM 1404 C C . VAL A 1 168 ? -10.141 -25.141 -21.016 1 84.94 168 VAL A C 1
ATOM 1406 O O . VAL A 1 168 ? -10.992 -24.734 -21.812 1 84.94 168 VAL A O 1
ATOM 1409 N N . ILE B 1 1 ? -32.625 -5.465 2.701 1 88.12 1 ILE B N 1
ATOM 1410 C CA . ILE B 1 1 ? -31.844 -5.852 3.867 1 88.12 1 ILE B CA 1
ATOM 1411 C C . ILE B 1 1 ? -30.453 -5.238 3.775 1 88.12 1 ILE B C 1
ATOM 1413 O O . ILE B 1 1 ? -29.828 -5.227 2.703 1 88.12 1 ILE B O 1
ATOM 1417 N N . GLN B 1 2 ? -30.078 -4.637 4.918 1 91.44 2 GLN B N 1
ATOM 1418 C CA . GLN B 1 2 ? -28.75 -4.027 4.973 1 91.44 2 GLN B CA 1
ATOM 1419 C C . GLN B 1 2 ? -27.672 -5.09 5.113 1 91.44 2 GLN B C 1
ATOM 1421 O O . GLN B 1 2 ? -27.812 -6.043 5.883 1 91.44 2 GLN B O 1
ATOM 1426 N N . LYS B 1 3 ? -26.547 -4.992 4.301 1 94.12 3 LYS B N 1
ATOM 1427 C CA . LYS B 1 3 ? -25.422 -5.91 4.359 1 94.12 3 LYS B CA 1
ATOM 1428 C C . LYS B 1 3 ? -24.109 -5.156 4.613 1 94.12 3 LYS B C 1
ATOM 1430 O O . LYS B 1 3 ? -24.016 -3.959 4.344 1 94.12 3 LYS B O 1
ATOM 1435 N N . TYR B 1 4 ? -23.172 -5.949 5.219 1 92.81 4 TYR B N 1
ATOM 1436 C CA . TYR B 1 4 ? -21.859 -5.406 5.508 1 92.81 4 TYR B CA 1
ATOM 1437 C C . TYR B 1 4 ? -20.766 -6.242 4.852 1 92.81 4 TYR B C 1
ATOM 1439 O O . TYR B 1 4 ? -20.828 -7.477 4.875 1 92.81 4 TYR B O 1
ATOM 1447 N N . LEU B 1 5 ? -19.906 -5.516 4.199 1 92.12 5 LEU B N 1
ATOM 1448 C CA . LEU B 1 5 ? -18.703 -6.199 3.727 1 92.12 5 LEU B CA 1
ATOM 1449 C C . LEU B 1 5 ? -17.75 -6.488 4.879 1 92.12 5 LEU B C 1
ATOM 1451 O O . LEU B 1 5 ? -17.328 -5.57 5.59 1 92.12 5 LEU B O 1
ATOM 1455 N N . VAL B 1 6 ? -17.422 -7.766 5.027 1 91.25 6 VAL B N 1
ATOM 1456 C CA . VAL B 1 6 ? -16.656 -8.172 6.203 1 91.25 6 VAL B CA 1
ATOM 1457 C C . VAL B 1 6 ? -15.305 -8.742 5.773 1 91.25 6 VAL B C 1
ATOM 1459 O O . VAL B 1 6 ? -15.242 -9.656 4.949 1 91.25 6 VAL B O 1
ATOM 1462 N N . LYS B 1 7 ? -14.227 -8.117 6.254 1 89.88 7 LYS B N 1
ATOM 1463 C CA . LYS B 1 7 ? -12.914 -8.75 6.23 1 89.88 7 LYS B CA 1
ATOM 1464 C C . LYS B 1 7 ? -12.68 -9.586 7.488 1 89.88 7 LYS B C 1
ATOM 1466 O O . LYS B 1 7 ? -12.562 -9.039 8.586 1 89.88 7 LYS B O 1
ATOM 1471 N N . TRP B 1 8 ? -12.531 -10.836 7.246 1 87.81 8 TRP B N 1
ATOM 1472 C CA . TRP B 1 8 ? -12.391 -11.742 8.375 1 87.81 8 TRP B CA 1
ATOM 1473 C C . TRP B 1 8 ? -10.945 -11.781 8.867 1 87.81 8 TRP B C 1
ATOM 1475 O O . TRP B 1 8 ? -10.008 -11.781 8.062 1 87.81 8 TRP B O 1
ATOM 1485 N N . GLU B 1 9 ? -10.906 -11.82 10.203 1 82.06 9 GLU B N 1
ATOM 1486 C CA . GLU B 1 9 ? -9.578 -11.836 10.82 1 82.06 9 GLU B CA 1
ATOM 1487 C C . GLU B 1 9 ? -8.758 -13.016 10.32 1 82.06 9 GLU B C 1
ATOM 1489 O O . GLU B 1 9 ? -9.266 -14.133 10.211 1 82.06 9 GLU B O 1
ATOM 1494 N N . SER B 1 10 ? -7.539 -12.789 9.875 1 84.06 10 SER B N 1
ATOM 1495 C CA . SER B 1 10 ? -6.551 -13.789 9.508 1 84.06 10 SER B CA 1
ATOM 1496 C C . SER B 1 10 ? -6.816 -14.352 8.117 1 84.06 10 SER B C 1
ATOM 1498 O O . SER B 1 10 ? -6.215 -15.352 7.715 1 84.06 10 SER B O 1
ATOM 1500 N N . TYR B 1 11 ? -7.789 -13.703 7.504 1 89.12 11 TYR B N 1
ATOM 1501 C CA . TYR B 1 11 ? -8.078 -14.172 6.152 1 89.12 11 TYR B CA 1
ATOM 1502 C C . TYR B 1 11 ? -7.672 -13.133 5.113 1 89.12 11 TYR B C 1
ATOM 1504 O O . TYR B 1 11 ? -7.508 -11.953 5.441 1 89.12 11 TYR B O 1
ATOM 1512 N N . SER B 1 12 ? -7.539 -13.602 3.875 1 93.12 12 SER B N 1
ATOM 1513 C CA . SER B 1 12 ? -7.227 -12.758 2.723 1 93.12 12 SER B CA 1
ATOM 1514 C C . SER B 1 12 ? -8.383 -11.82 2.395 1 93.12 12 SER B C 1
ATOM 1516 O O . SER B 1 12 ? -9.547 -12.141 2.648 1 93.12 12 SER B O 1
ATOM 1518 N N . GLU B 1 13 ? -7.992 -10.719 1.829 1 94 13 GLU B N 1
ATOM 1519 C CA . GLU B 1 13 ? -9.016 -9.805 1.342 1 94 13 GLU B CA 1
ATOM 1520 C C . GLU B 1 13 ? -9.812 -10.422 0.199 1 94 13 GLU B C 1
ATOM 1522 O O . GLU B 1 13 ? -10.93 -9.992 -0.095 1 94 13 GLU B O 1
ATOM 1527 N N . TYR B 1 14 ? -9.289 -11.398 -0.434 1 95.56 14 TYR B N 1
ATOM 1528 C CA . TYR B 1 14 ? -10.008 -12.125 -1.474 1 95.56 14 TYR B CA 1
ATOM 1529 C C . TYR B 1 14 ? -11.117 -12.984 -0.874 1 95.56 14 TYR B C 1
ATOM 1531 O O . TYR B 1 14 ? -11.953 -13.523 -1.601 1 95.56 14 TYR B O 1
ATOM 1539 N N . GLU B 1 15 ? -11.203 -13.055 0.432 1 94.81 15 GLU B N 1
ATOM 1540 C CA . GLU B 1 15 ? -12.188 -13.891 1.103 1 94.81 15 GLU B CA 1
ATOM 1541 C C . GLU B 1 15 ? -13.211 -13.047 1.854 1 94.81 15 GLU B C 1
ATOM 1543 O O . GLU B 1 15 ? -13.953 -13.562 2.695 1 94.81 15 GLU B O 1
ATOM 1548 N N . CYS B 1 16 ? -13.281 -11.836 1.513 1 93.5 16 CYS B N 1
ATOM 1549 C CA . CYS B 1 16 ? -14.297 -10.961 2.086 1 93.5 16 CYS B CA 1
ATOM 1550 C C . CYS B 1 16 ? -15.695 -11.383 1.639 1 93.5 16 CYS B C 1
ATOM 1552 O O . CYS B 1 16 ? -15.867 -11.883 0.525 1 93.5 16 CYS B O 1
ATOM 1554 N N . THR B 1 17 ? -16.719 -11.18 2.529 1 93 17 THR B N 1
ATOM 1555 C CA . THR B 1 17 ? -18.078 -11.547 2.182 1 93 17 THR B CA 1
ATOM 1556 C C . THR B 1 17 ? -19.062 -10.461 2.623 1 93 17 THR B C 1
ATOM 1558 O O . THR B 1 17 ? -18.828 -9.773 3.613 1 93 17 THR B O 1
ATOM 1561 N N . TRP B 1 18 ? -20.078 -10.383 1.846 1 94 18 TRP B N 1
ATOM 1562 C CA . TRP B 1 18 ? -21.219 -9.57 2.273 1 94 18 TRP B CA 1
ATOM 1563 C C . TRP B 1 18 ? -22.109 -10.352 3.23 1 94 18 TRP B C 1
ATOM 1565 O O . TRP B 1 18 ? -22.625 -11.414 2.883 1 94 18 TRP B O 1
ATOM 1575 N N . GLU B 1 19 ? -22.234 -9.719 4.43 1 95 19 GLU B N 1
ATOM 1576 C CA . GLU B 1 19 ? -23.031 -10.375 5.461 1 95 19 GLU B CA 1
ATOM 1577 C C . GLU B 1 19 ? -24.234 -9.516 5.867 1 95 19 GLU B C 1
ATOM 1579 O O . GLU B 1 19 ? -24.078 -8.32 6.125 1 95 19 GLU B O 1
ATOM 1584 N N . PRO B 1 20 ? -25.422 -10.156 5.875 1 95.44 20 PRO B N 1
ATOM 1585 C CA . PRO B 1 20 ? -26.516 -9.406 6.473 1 95.44 20 PRO B CA 1
ATOM 1586 C C . PRO B 1 20 ? -26.25 -9.023 7.93 1 95.44 20 PRO B C 1
ATOM 1588 O O . PRO B 1 20 ? -25.516 -9.727 8.633 1 95.44 20 PRO B O 1
ATOM 1591 N N . TRP B 1 21 ? -26.938 -7.934 8.312 1 92.06 21 TRP B N 1
ATOM 1592 C CA . TRP B 1 21 ? -26.672 -7.41 9.648 1 92.06 21 TRP B CA 1
ATOM 1593 C C . TRP B 1 21 ? -26.984 -8.445 10.719 1 92.06 21 TRP B C 1
ATOM 1595 O O . TRP B 1 21 ? -26.297 -8.531 11.734 1 92.06 21 TRP B O 1
ATOM 1605 N N . PHE B 1 22 ? -27.969 -9.219 10.5 1 93.38 22 PHE B N 1
ATOM 1606 C CA . PHE B 1 22 ? -28.453 -10.125 11.539 1 93.38 22 PHE B CA 1
ATOM 1607 C C . PHE B 1 22 ? -27.547 -11.344 11.664 1 93.38 22 PHE B C 1
ATOM 1609 O O . PHE B 1 22 ? -27.688 -12.125 12.609 1 93.38 22 PHE B O 1
ATOM 1616 N N . HIS B 1 23 ? -26.578 -11.562 10.781 1 93.81 23 HIS B N 1
ATOM 1617 C CA . HIS B 1 23 ? -25.578 -12.617 10.898 1 93.81 23 HIS B CA 1
ATOM 1618 C C . HIS B 1 23 ? -24.375 -12.156 11.703 1 93.81 23 HIS B C 1
ATOM 1620 O O . HIS B 1 23 ? -23.5 -12.969 12.055 1 93.81 23 HIS B O 1
ATOM 1626 N N . LEU B 1 24 ? -24.312 -10.898 12.023 1 92.69 24 LEU B N 1
ATOM 1627 C CA . LEU B 1 24 ? -23.125 -10.336 12.664 1 92.69 24 LEU B CA 1
ATOM 1628 C C . LEU B 1 24 ? -23.359 -10.109 14.156 1 92.69 24 LEU B C 1
ATOM 1630 O O . LEU B 1 24 ? -24.422 -9.648 14.555 1 92.69 24 LEU B O 1
ATOM 1634 N N . PRO B 1 25 ? -22.375 -10.523 14.898 1 91.5 25 PRO B N 1
ATOM 1635 C CA . PRO B 1 25 ? -22.5 -10.219 16.328 1 91.5 25 PRO B CA 1
ATOM 1636 C C . PRO B 1 25 ? -22.625 -8.727 16.609 1 91.5 25 PRO B C 1
ATOM 1638 O O . PRO B 1 25 ? -22.078 -7.906 15.859 1 91.5 25 PRO B O 1
ATOM 1641 N N . LYS B 1 26 ? -23.297 -8.445 17.719 1 89.81 26 LYS B N 1
ATOM 1642 C CA . LYS B 1 26 ? -23.562 -7.062 18.109 1 89.81 26 LYS B CA 1
ATOM 1643 C C . LYS B 1 26 ? -22.25 -6.285 18.25 1 89.81 26 LYS B C 1
ATOM 1645 O O . LYS B 1 26 ? -22.188 -5.102 17.906 1 89.81 26 LYS B O 1
ATOM 1650 N N . ILE B 1 27 ? -21.25 -6.961 18.703 1 85.62 27 ILE B N 1
ATOM 1651 C CA . ILE B 1 27 ? -19.969 -6.301 18.938 1 85.62 27 ILE B CA 1
ATOM 1652 C C . ILE B 1 27 ? -19.422 -5.738 17.625 1 85.62 27 ILE B C 1
ATOM 1654 O O . ILE B 1 27 ? -18.844 -4.652 17.609 1 85.62 27 ILE B O 1
ATOM 1658 N N . ILE B 1 28 ? -19.609 -6.41 16.547 1 84.94 28 ILE B N 1
ATOM 1659 C CA . ILE B 1 28 ? -19.125 -5.988 15.234 1 84.94 28 ILE B CA 1
ATOM 1660 C C . ILE B 1 28 ? -19.953 -4.812 14.734 1 84.94 28 ILE B C 1
ATOM 1662 O O . ILE B 1 28 ? -19.422 -3.842 14.195 1 84.94 28 ILE B O 1
ATOM 1666 N N . LEU B 1 29 ? -21.203 -4.934 15.016 1 87.62 29 LEU B N 1
ATOM 1667 C CA . LEU B 1 29 ? -22.109 -3.865 14.594 1 87.62 29 LEU B CA 1
ATOM 1668 C C . LEU B 1 29 ? -21.828 -2.582 15.367 1 87.62 29 LEU B C 1
ATOM 1670 O O . LEU B 1 29 ? -21.828 -1.492 14.789 1 87.62 29 LEU B O 1
ATOM 1674 N N . ASP B 1 30 ? -21.609 -2.754 16.609 1 86.12 30 ASP B N 1
ATOM 1675 C CA . ASP B 1 30 ? -21.281 -1.603 17.438 1 86.12 30 ASP B CA 1
ATOM 1676 C C . ASP B 1 30 ? -19.969 -0.955 17 1 86.12 30 ASP B C 1
ATOM 1678 O O . ASP B 1 30 ? -19.859 0.272 16.953 1 86.12 30 ASP B O 1
ATOM 1682 N N . ASP B 1 31 ? -19.016 -1.798 16.578 1 82.75 31 ASP B N 1
ATOM 1683 C CA . ASP B 1 31 ? -17.734 -1.289 16.109 1 82.75 31 ASP B CA 1
ATOM 1684 C C . ASP B 1 31 ? -17.891 -0.501 14.805 1 82.75 31 ASP B C 1
ATOM 1686 O O . ASP B 1 31 ? -17.203 0.492 14.586 1 82.75 31 ASP B O 1
ATOM 1690 N N . PHE B 1 32 ? -18.797 -1.003 14.062 1 85.75 32 PHE B N 1
ATOM 1691 C CA . PHE B 1 32 ? -19.031 -0.307 12.797 1 85.75 32 PHE B CA 1
ATOM 1692 C C . PHE B 1 32 ? -19.641 1.068 13.047 1 85.75 32 PHE B C 1
ATOM 1694 O O . PHE B 1 32 ? -19.25 2.049 12.406 1 85.75 32 PHE B O 1
ATOM 1701 N N . SER B 1 33 ? -20.469 1.14 14.039 1 83.5 33 SER B N 1
ATOM 1702 C CA . SER B 1 33 ? -21.172 2.377 14.344 1 83.5 33 SER B CA 1
ATOM 1703 C C . SER B 1 33 ? -20.281 3.359 15.094 1 83.5 33 SER B C 1
ATOM 1705 O O . SER B 1 33 ? -20.344 4.566 14.852 1 83.5 33 SER B O 1
ATOM 1707 N N . THR B 1 34 ? -19.469 2.746 15.992 1 83.31 34 THR B N 1
ATOM 1708 C CA . THR B 1 34 ? -18.562 3.568 16.797 1 83.31 34 THR B CA 1
ATOM 1709 C C . THR B 1 34 ? -17.172 2.945 16.844 1 83.31 34 THR B C 1
ATOM 1711 O O . THR B 1 34 ? -16.797 2.309 17.828 1 83.31 34 THR B O 1
ATOM 1714 N N . PRO B 1 35 ? -16.516 3.283 15.719 1 80.06 35 PRO B N 1
ATOM 1715 C CA . PRO B 1 35 ? -15.203 2.627 15.672 1 80.06 35 PRO B CA 1
ATOM 1716 C C . PRO B 1 35 ? -14.25 3.137 16.75 1 80.06 35 PRO B C 1
ATOM 1718 O O . PRO B 1 35 ? -14.18 4.344 17 1 80.06 35 PRO B O 1
ATOM 1721 N N . LYS B 1 36 ? -13.883 2.156 17.641 1 67.19 36 LYS B N 1
ATOM 1722 C CA . LYS B 1 36 ? -12.789 2.488 18.547 1 67.19 36 LYS B CA 1
ATOM 1723 C C . LYS B 1 36 ? -11.438 2.359 17.844 1 67.19 36 LYS B C 1
ATOM 1725 O O . LYS B 1 36 ? -11.281 1.551 16.938 1 67.19 36 LYS B O 1
ATOM 1730 N N . ILE B 1 37 ? -10.711 3.336 17.641 1 59.19 37 ILE B N 1
ATOM 1731 C CA . ILE B 1 37 ? -9.461 3.357 16.875 1 59.19 37 ILE B CA 1
ATOM 1732 C C . ILE B 1 37 ? -8.68 2.07 17.125 1 59.19 37 ILE B C 1
ATOM 1734 O O . ILE B 1 37 ? -8.086 1.898 18.203 1 59.19 37 ILE B O 1
ATOM 1738 N N . GLU B 1 38 ? -9.164 1.055 16.75 1 75.06 38 GLU B N 1
ATOM 1739 C CA . GLU B 1 38 ? -8.406 -0.176 16.953 1 75.06 38 GLU B CA 1
ATOM 1740 C C . GLU B 1 38 ? -7.492 -0.468 15.773 1 75.06 38 GLU B C 1
ATOM 1742 O O . GLU B 1 38 ? -7.379 -1.614 15.336 1 75.06 38 GLU B O 1
ATOM 1747 N N . ILE B 1 39 ? -6.812 0.541 15.219 1 80.56 39 ILE B N 1
ATOM 1748 C CA . ILE B 1 39 ? -5.82 0.247 14.188 1 80.56 39 ILE B CA 1
ATOM 1749 C C . ILE B 1 39 ? -4.48 -0.083 14.844 1 80.56 39 ILE B C 1
ATOM 1751 O O . ILE B 1 39 ? -4.031 0.626 15.75 1 80.56 39 ILE B O 1
ATOM 1755 N N . ASP B 1 40 ? -3.959 -1.188 14.445 1 83.62 40 ASP B N 1
ATOM 1756 C CA . ASP B 1 40 ? -2.643 -1.54 14.969 1 83.62 40 ASP B CA 1
ATOM 1757 C C . ASP B 1 40 ? -1.633 -0.424 14.711 1 83.62 40 ASP B C 1
ATOM 1759 O O . ASP B 1 40 ? -1.665 0.217 13.656 1 83.62 40 ASP B O 1
ATOM 1763 N N . PRO B 1 41 ? -0.828 -0.167 15.641 1 86.62 41 PRO B N 1
ATOM 1764 C CA . PRO B 1 41 ? 0.102 0.961 15.555 1 86.62 41 PRO B CA 1
ATOM 1765 C C . PRO B 1 41 ? 0.955 0.929 14.289 1 86.62 41 PRO B C 1
ATOM 1767 O O . PRO B 1 41 ? 1.231 1.977 13.695 1 86.62 41 PRO B O 1
ATOM 1770 N N . ASP B 1 42 ? 1.378 -0.26 13.852 1 84.62 42 ASP B N 1
ATOM 1771 C CA . ASP B 1 42 ? 2.219 -0.353 12.664 1 84.62 42 ASP B CA 1
ATOM 1772 C C . ASP B 1 42 ? 1.438 0.034 11.406 1 84.62 42 ASP B C 1
ATOM 1774 O O . ASP B 1 42 ? 1.957 0.743 10.539 1 84.62 42 ASP B O 1
ATOM 1778 N N . THR B 1 43 ? 0.251 -0.473 11.406 1 86.25 43 THR B N 1
ATOM 1779 C CA . THR B 1 43 ? -0.616 -0.123 10.281 1 86.25 43 THR B CA 1
ATOM 1780 C C . THR B 1 43 ? -0.906 1.376 10.273 1 86.25 43 THR B C 1
ATOM 1782 O O . THR B 1 43 ? -0.882 2.01 9.211 1 86.25 43 THR B O 1
ATOM 1785 N N . LEU B 1 44 ? -1.186 1.922 11.422 1 91.06 44 LEU B N 1
ATOM 1786 C CA . LEU B 1 44 ? -1.445 3.354 11.531 1 91.06 44 LEU B CA 1
ATOM 1787 C C . LEU B 1 44 ? -0.242 4.164 11.062 1 91.06 44 LEU B C 1
ATOM 1789 O O . LEU B 1 44 ? -0.399 5.164 10.359 1 91.06 44 LEU B O 1
ATOM 1793 N N . GLN B 1 45 ? 0.877 3.76 11.422 1 91.88 45 GLN B N 1
ATOM 1794 C CA . GLN B 1 45 ? 2.094 4.441 11 1 91.88 45 GLN B CA 1
ATOM 1795 C C . GLN B 1 45 ? 2.254 4.391 9.484 1 91.88 45 GLN B C 1
ATOM 1797 O O . GLN B 1 45 ? 2.607 5.391 8.852 1 91.88 45 GLN B O 1
ATOM 1802 N N . GLU B 1 46 ? 1.973 3.244 8.953 1 89.06 46 GLU B N 1
ATOM 1803 C CA . GLU B 1 46 ? 2.088 3.09 7.504 1 89.06 46 GLU B CA 1
ATOM 1804 C C . GLU B 1 46 ? 1.113 4.008 6.773 1 89.06 46 GLU B C 1
ATOM 1806 O O . GLU B 1 46 ? 1.483 4.66 5.793 1 89.06 46 GLU B O 1
ATOM 1811 N N . ILE B 1 47 ? -0.078 4.051 7.242 1 92.19 47 ILE B N 1
ATOM 1812 C CA . ILE B 1 47 ? -1.084 4.906 6.625 1 92.19 47 ILE B CA 1
ATOM 1813 C C . ILE B 1 47 ? -0.654 6.367 6.734 1 92.19 47 ILE B C 1
ATOM 1815 O O . ILE B 1 47 ? -0.784 7.133 5.773 1 92.19 47 ILE B O 1
ATOM 1819 N N . SER B 1 48 ? -0.15 6.707 7.852 1 95.06 48 SER B N 1
ATOM 1820 C CA . SER B 1 48 ? 0.298 8.078 8.094 1 95.06 48 SER B CA 1
ATOM 1821 C C . SER B 1 48 ? 1.451 8.453 7.168 1 95.06 48 SER B C 1
ATOM 1823 O O . SER B 1 48 ? 1.444 9.523 6.566 1 95.06 48 SER B O 1
ATOM 1825 N N . ASP B 1 49 ? 2.352 7.523 7.078 1 94.88 49 ASP B N 1
ATOM 1826 C CA . ASP B 1 49 ? 3.506 7.785 6.223 1 94.88 49 ASP B CA 1
ATOM 1827 C C . ASP B 1 49 ? 3.094 7.891 4.758 1 94.88 49 ASP B C 1
ATOM 1829 O O . ASP B 1 49 ? 3.611 8.734 4.023 1 94.88 49 ASP B O 1
ATOM 1833 N N . GLU B 1 50 ? 2.217 7.035 4.359 1 94 50 GLU B N 1
ATOM 1834 C CA . GLU B 1 50 ? 1.726 7.082 2.986 1 94 50 GLU B CA 1
ATOM 1835 C C . GLU B 1 50 ? 1.003 8.391 2.699 1 94 50 GLU B C 1
ATOM 1837 O O . GLU B 1 50 ? 1.222 9.016 1.657 1 94 50 GLU B O 1
ATOM 1842 N N . PHE B 1 51 ? 0.19 8.773 3.59 1 96 51 PHE B N 1
ATOM 1843 C CA . PHE B 1 51 ? -0.56 10.016 3.428 1 96 51 PHE B CA 1
ATOM 1844 C C . PHE B 1 51 ? 0.381 11.211 3.355 1 96 51 PHE B C 1
ATOM 1846 O O . PHE B 1 51 ? 0.259 12.055 2.461 1 96 51 PHE B O 1
ATOM 1853 N N . ARG B 1 52 ? 1.275 11.227 4.258 1 96.38 52 ARG B N 1
ATOM 1854 C CA . ARG B 1 52 ? 2.264 12.305 4.27 1 96.38 52 ARG B CA 1
ATOM 1855 C C . ARG B 1 52 ? 3.012 12.375 2.943 1 96.38 52 ARG B C 1
ATOM 1857 O O . ARG B 1 52 ? 3.141 13.453 2.357 1 96.38 52 ARG B O 1
ATOM 1864 N N . THR B 1 53 ? 3.488 11.25 2.525 1 95.88 53 THR B N 1
ATOM 1865 C CA . THR B 1 53 ? 4.258 11.188 1.29 1 95.88 53 THR B CA 1
ATOM 1866 C C . THR B 1 53 ? 3.432 11.688 0.109 1 95.88 53 THR B C 1
ATOM 1868 O O . THR B 1 53 ? 3.928 12.438 -0.729 1 95.88 53 THR B O 1
ATOM 1871 N N . ALA B 1 54 ? 2.236 11.281 0.076 1 95.12 54 ALA B N 1
ATOM 1872 C CA . ALA B 1 54 ? 1.361 11.664 -1.028 1 95.12 54 ALA B CA 1
ATOM 1873 C C . ALA B 1 54 ? 1.086 13.164 -1.016 1 95.12 54 ALA B C 1
ATOM 1875 O O . ALA B 1 54 ? 1.104 13.812 -2.064 1 95.12 54 ALA B O 1
ATOM 1876 N N . VAL B 1 55 ? 0.803 13.719 0.107 1 95.88 55 VAL B N 1
ATOM 1877 C CA . VAL B 1 55 ? 0.55 15.148 0.234 1 95.88 55 VAL B CA 1
ATOM 1878 C C . VAL B 1 55 ? 1.788 15.93 -0.198 1 95.88 55 VAL B C 1
ATOM 1880 O O . VAL B 1 55 ? 1.687 16.891 -0.971 1 95.88 55 VAL B O 1
ATOM 1883 N N . GLN B 1 56 ? 2.934 15.484 0.294 1 94.44 56 GLN B N 1
ATOM 1884 C CA . GLN B 1 56 ? 4.184 16.156 -0.035 1 94.44 56 GLN B CA 1
ATOM 1885 C C . GLN B 1 56 ? 4.457 16.109 -1.535 1 94.44 56 GLN B C 1
ATOM 1887 O O . GLN B 1 56 ? 4.918 17.094 -2.123 1 94.44 56 GLN B O 1
ATOM 1892 N N . ALA B 1 57 ? 4.184 14.969 -2.084 1 93.44 57 ALA B N 1
ATOM 1893 C CA . ALA B 1 57 ? 4.352 14.828 -3.527 1 93.44 57 ALA B CA 1
ATOM 1894 C C . ALA B 1 57 ? 3.449 15.797 -4.281 1 93.44 57 ALA B C 1
ATOM 1896 O O . ALA B 1 57 ? 3.865 16.391 -5.277 1 93.44 57 ALA B O 1
ATOM 1897 N N . ARG B 1 58 ? 2.344 15.938 -3.818 1 92.94 58 ARG B N 1
ATOM 1898 C CA . ARG B 1 58 ? 1.404 16.859 -4.457 1 92.94 58 ARG B CA 1
ATOM 1899 C C . ARG B 1 58 ? 1.854 18.297 -4.297 1 92.94 58 ARG B C 1
ATOM 1901 O O . ARG B 1 58 ? 1.763 19.094 -5.234 1 92.94 58 ARG B O 1
ATOM 1908 N N . LEU B 1 59 ? 2.25 18.641 -3.207 1 93.81 59 LEU B N 1
ATOM 1909 C CA . LEU B 1 59 ? 2.686 20 -2.924 1 93.81 59 LEU B CA 1
ATOM 1910 C C . LEU B 1 59 ? 3.918 20.359 -3.746 1 93.81 59 LEU B C 1
ATOM 1912 O O . LEU B 1 59 ? 4.184 21.547 -3.99 1 93.81 59 LEU B O 1
ATOM 1916 N N . SER B 1 60 ? 4.641 19.375 -4.125 1 91.75 60 SER B N 1
ATOM 1917 C CA . SER B 1 60 ? 5.844 19.609 -4.914 1 91.75 60 SER B CA 1
ATOM 1918 C C . SER B 1 60 ? 5.5 19.969 -6.355 1 91.75 60 SER B C 1
ATOM 1920 O O . SER B 1 60 ? 6.355 20.438 -7.102 1 91.75 60 SER B O 1
ATOM 1922 N N . GLN B 1 61 ? 4.277 19.609 -6.68 1 84.06 61 GLN B N 1
ATOM 1923 C CA . GLN B 1 61 ? 3.828 19.859 -8.039 1 84.06 61 GLN B CA 1
ATOM 1924 C C . GLN B 1 61 ? 2.963 21.109 -8.109 1 84.06 61 GLN B C 1
ATOM 1926 O O . GLN B 1 61 ? 2.303 21.469 -7.133 1 84.06 61 GLN B O 1
ATOM 1931 N N . ARG B 1 62 ? 3.102 21.812 -9.211 1 71.06 62 ARG B N 1
ATOM 1932 C CA . ARG B 1 62 ? 2.332 23.047 -9.359 1 71.06 62 ARG B CA 1
ATOM 1933 C C . ARG B 1 62 ? 0.908 22.75 -9.82 1 71.06 62 ARG B C 1
ATOM 1935 O O . ARG B 1 62 ? -0.012 23.531 -9.539 1 71.06 62 ARG B O 1
ATOM 1942 N N . VAL B 1 63 ? 0.969 21.531 -10.547 1 67.44 63 VAL B N 1
ATOM 1943 C CA . VAL B 1 63 ? -0.312 21.234 -11.18 1 67.44 63 VAL B CA 1
ATOM 1944 C C . VAL B 1 63 ? -0.921 19.984 -10.562 1 67.44 63 VAL B C 1
ATOM 1946 O O . VAL B 1 63 ? -0.23 19.219 -9.883 1 67.44 63 VAL B O 1
ATOM 1949 N N . GLY B 1 64 ? -2.25 20.141 -10.25 1 63.59 64 GLY B N 1
ATOM 1950 C CA . GLY B 1 64 ? -3.004 18.969 -9.867 1 63.59 64 GLY B CA 1
ATOM 1951 C C . GLY B 1 64 ? -3.65 19.094 -8.5 1 63.59 64 GLY B C 1
ATOM 1952 O O . GLY B 1 64 ? -3.107 19.75 -7.609 1 63.59 64 GLY B O 1
ATOM 1953 N N . SER B 1 65 ? -4.855 18.531 -8.469 1 81.06 65 SER B N 1
ATOM 1954 C CA . SER B 1 65 ? -5.625 18.859 -7.27 1 81.06 65 SER B CA 1
ATOM 1955 C C . SER B 1 65 ? -6.039 17.594 -6.516 1 81.06 65 SER B C 1
ATOM 1957 O O . SER B 1 65 ? -6.535 17.688 -5.391 1 81.06 65 SER B O 1
ATOM 1959 N N . HIS B 1 66 ? -5.613 16.422 -7.184 1 91.31 66 HIS B N 1
ATOM 1960 C CA . HIS B 1 66 ? -6.082 15.266 -6.43 1 91.31 66 HIS B CA 1
ATOM 1961 C C . HIS B 1 66 ? -5.121 14.094 -6.574 1 91.31 66 HIS B C 1
ATOM 1963 O O . HIS B 1 66 ? -4.273 14.086 -7.473 1 91.31 66 HIS B O 1
ATOM 1969 N N . PHE B 1 67 ? -5.184 13.188 -5.633 1 93.06 67 PHE B N 1
ATOM 1970 C CA . PHE B 1 67 ? -4.434 11.938 -5.645 1 93.06 67 PHE B CA 1
ATOM 1971 C C . PHE B 1 67 ? -5.191 10.844 -4.91 1 93.06 67 PHE B C 1
ATOM 1973 O O . PHE B 1 67 ? -6.215 11.109 -4.273 1 93.06 67 PHE B O 1
ATOM 1980 N N . TYR B 1 68 ? -4.691 9.617 -5.117 1 93.25 68 TYR B N 1
ATOM 1981 C CA . TYR B 1 68 ? -5.297 8.469 -4.453 1 93.25 68 TYR B CA 1
ATOM 1982 C C . TYR B 1 68 ? -4.316 7.824 -3.48 1 93.25 68 TYR B C 1
ATOM 1984 O O . TYR B 1 68 ? -3.115 7.75 -3.758 1 93.25 68 TYR B O 1
ATOM 1992 N N . ILE B 1 69 ? -4.809 7.402 -2.426 1 92.75 69 ILE B N 1
ATOM 1993 C CA . ILE B 1 69 ? -4.035 6.59 -1.49 1 92.75 69 ILE B CA 1
ATOM 1994 C C . ILE B 1 69 ? -4.73 5.246 -1.28 1 92.75 69 ILE B C 1
ATOM 1996 O O . ILE B 1 69 ? -5.938 5.195 -1.032 1 92.75 69 ILE B O 1
ATOM 2000 N N . SER B 1 70 ? -3.873 4.195 -1.52 1 87.25 70 SER B N 1
ATOM 2001 C CA . SER B 1 70 ? -4.406 2.877 -1.19 1 87.25 70 SER B CA 1
ATOM 2002 C C . SER B 1 70 ? -4.465 2.666 0.319 1 87.25 70 SER B C 1
ATOM 2004 O O . SER B 1 70 ? -3.551 3.064 1.043 1 87.25 70 SER B O 1
ATOM 2006 N N . SER B 1 71 ? -5.566 2.137 0.751 1 79.06 71 SER B N 1
ATOM 2007 C CA . SER B 1 71 ? -5.684 2.002 2.199 1 79.06 71 SER B CA 1
ATOM 2008 C C . SER B 1 71 ? -6.105 0.589 2.59 1 79.06 71 SER B C 1
ATOM 2010 O O . SER B 1 71 ? -6.656 -0.15 1.77 1 79.06 71 SER B O 1
ATOM 2012 N N . THR B 1 72 ? -5.738 0.286 3.855 1 77.88 72 THR B N 1
ATOM 2013 C CA . THR B 1 72 ? -6.211 -0.955 4.457 1 77.88 72 THR B CA 1
ATOM 2014 C C . THR B 1 72 ? -7.73 -0.933 4.613 1 77.88 72 THR B C 1
ATOM 2016 O O . THR B 1 72 ? -8.344 0.137 4.625 1 77.88 72 THR B O 1
ATOM 2019 N N . PHE B 1 73 ? -8.195 -2.027 4.719 1 80.06 73 PHE B N 1
ATOM 2020 C CA . PHE B 1 73 ? -9.641 -2.225 4.789 1 80.06 73 PHE B CA 1
ATOM 2021 C C . PHE B 1 73 ? -10.242 -1.402 5.918 1 80.06 73 PHE B C 1
ATOM 2023 O O . PHE B 1 73 ? -9.773 -1.456 7.055 1 80.06 73 PHE B O 1
ATOM 2030 N N . ASP B 1 74 ? -11.172 -0.454 5.598 1 86.5 74 ASP B N 1
ATOM 2031 C CA . ASP B 1 74 ? -12.055 0.274 6.5 1 86.5 74 ASP B CA 1
ATOM 2032 C C . ASP B 1 74 ? -11.289 1.334 7.285 1 86.5 74 ASP B C 1
ATOM 2034 O O . ASP B 1 74 ? -11.703 1.728 8.383 1 86.5 74 ASP B O 1
ATOM 2038 N N . SER B 1 75 ? -10.164 1.716 6.855 1 88.94 75 SER B N 1
ATOM 2039 C CA . SER B 1 75 ? -9.328 2.633 7.625 1 88.94 75 SER B CA 1
ATOM 2040 C C . SER B 1 75 ? -9.914 4.043 7.629 1 88.94 75 SER B C 1
ATOM 2042 O O . SER B 1 75 ? -9.844 4.742 8.641 1 88.94 75 SER B O 1
ATOM 2044 N N . PHE B 1 76 ? -10.562 4.445 6.559 1 91.81 76 PHE B N 1
ATOM 2045 C CA . PHE B 1 76 ? -11.109 5.797 6.504 1 91.81 76 PHE B CA 1
ATOM 2046 C C . PHE B 1 76 ? -12.188 5.992 7.562 1 91.81 76 PHE B C 1
ATOM 2048 O O . PHE B 1 76 ? -12.164 6.973 8.305 1 91.81 76 PHE B O 1
ATOM 2055 N N . ARG B 1 77 ? -13.086 5.109 7.527 1 89.62 77 ARG B N 1
ATOM 2056 C CA . ARG B 1 77 ? -14.164 5.203 8.5 1 89.62 77 ARG B CA 1
ATOM 2057 C C . ARG B 1 77 ? -13.609 5.242 9.922 1 89.62 77 ARG B C 1
ATOM 2059 O O . ARG B 1 77 ? -14.07 6.039 10.75 1 89.62 77 ARG B O 1
ATOM 2066 N N . ARG B 1 78 ? -12.664 4.438 10.156 1 90.81 78 ARG B N 1
ATOM 2067 C CA . ARG B 1 78 ? -12.117 4.34 11.508 1 90.81 78 ARG B CA 1
ATOM 2068 C C . ARG B 1 78 ? -11.367 5.609 11.883 1 90.81 78 ARG B C 1
ATOM 2070 O O . ARG B 1 78 ? -11.484 6.09 13.016 1 90.81 78 ARG B O 1
ATOM 2077 N N . LEU B 1 79 ? -10.664 6.129 10.992 1 92.5 79 LEU B N 1
ATOM 2078 C CA . LEU B 1 79 ? -9.789 7.258 11.281 1 92.5 79 LEU B CA 1
ATOM 2079 C C . LEU B 1 79 ? -10.578 8.562 11.336 1 92.5 79 LEU B C 1
ATOM 2081 O O . LEU B 1 79 ? -10.227 9.477 12.086 1 92.5 79 LEU B O 1
ATOM 2085 N N . PHE B 1 80 ? -11.633 8.609 10.57 1 93.62 80 PHE B N 1
ATOM 2086 C CA . PHE B 1 80 ? -12.273 9.906 10.414 1 93.62 80 PHE B CA 1
ATOM 2087 C C . PHE B 1 80 ? -13.727 9.852 10.883 1 93.62 80 PHE B C 1
ATOM 2089 O O . PHE B 1 80 ? -14.531 10.711 10.508 1 93.62 80 PHE B O 1
ATOM 2096 N N . HIS B 1 81 ? -13.938 8.859 11.703 1 90.5 81 HIS B N 1
ATOM 2097 C CA . HIS B 1 81 ? -15.258 8.797 12.312 1 90.5 81 HIS B CA 1
ATOM 2098 C C . HIS B 1 81 ? -15.555 10.055 13.133 1 90.5 81 HIS B C 1
ATOM 2100 O O . HIS B 1 81 ? -14.742 10.453 13.977 1 90.5 81 HIS B O 1
ATOM 2106 N N . ASN B 1 82 ? -16.594 10.703 12.906 1 89.06 82 ASN B N 1
ATOM 2107 C CA . ASN B 1 82 ? -17.062 11.898 13.602 1 89.06 82 ASN B CA 1
ATOM 2108 C C . ASN B 1 82 ? -16.125 13.078 13.383 1 89.06 82 ASN B C 1
ATOM 2110 O O . ASN B 1 82 ? -16.016 13.953 14.25 1 89.06 82 ASN B O 1
ATOM 2114 N N . ARG B 1 83 ? -15.414 12.984 12.359 1 93.31 83 ARG B N 1
ATOM 2115 C CA . ARG B 1 83 ? -14.539 14.086 11.992 1 93.31 83 ARG B CA 1
ATOM 2116 C C . ARG B 1 83 ? -14.961 14.703 10.664 1 93.31 83 ARG B C 1
ATOM 2118 O O . ARG B 1 83 ? -15.461 14 9.781 1 93.31 83 ARG B O 1
ATOM 2125 N N . GLY B 1 84 ? -14.719 15.938 10.594 1 95.44 84 GLY B N 1
ATOM 2126 C CA . GLY B 1 84 ? -15.016 16.625 9.352 1 95.44 84 GLY B CA 1
ATOM 2127 C C . GLY B 1 84 ? -16.5 16.797 9.102 1 95.44 84 GLY B C 1
ATOM 2128 O O . GLY B 1 84 ? -17.312 16.5 9.977 1 95.44 84 GLY B O 1
ATOM 2129 N N . THR B 1 85 ? -16.828 17.391 7.969 1 96 85 THR B N 1
ATOM 2130 C CA . THR B 1 85 ? -18.203 17.609 7.539 1 96 85 THR B CA 1
ATOM 2131 C C . THR B 1 85 ? -18.547 16.719 6.363 1 96 85 THR B C 1
ATOM 2133 O O . THR B 1 85 ? -17.859 16.719 5.344 1 96 85 THR B O 1
ATOM 2136 N N . GLU B 1 86 ? -19.594 15.938 6.645 1 92.56 86 GLU B N 1
ATOM 2137 C CA . GLU B 1 86 ? -20.047 15.07 5.559 1 92.56 86 GLU B CA 1
ATOM 2138 C C . GLU B 1 86 ? -20.766 15.867 4.473 1 92.56 86 GLU B C 1
ATOM 2140 O O . GLU B 1 86 ? -21.609 16.719 4.773 1 92.56 86 GLU B O 1
ATOM 2145 N N . VAL B 1 87 ? -20.422 15.688 3.307 1 89.62 87 VAL B N 1
ATOM 2146 C CA . VAL B 1 87 ? -21.062 16.422 2.217 1 89.62 87 VAL B CA 1
ATOM 2147 C C . VAL B 1 87 ? -21.969 15.477 1.428 1 89.62 87 VAL B C 1
ATOM 2149 O O . VAL B 1 87 ? -23.188 15.656 1.405 1 89.62 87 VAL B O 1
ATOM 2152 N N . GLN B 1 88 ? -21.453 14.484 0.593 1 84.19 88 GLN B N 1
ATOM 2153 C CA . GLN B 1 88 ? -22.234 13.539 -0.191 1 84.19 88 GLN B CA 1
ATOM 2154 C C . GLN B 1 88 ? -21.594 12.156 -0.196 1 84.19 88 GLN B C 1
ATOM 2156 O O . GLN B 1 88 ? -20.375 12.039 -0.304 1 84.19 88 GLN B O 1
ATOM 2161 N N . LYS B 1 89 ? -22.484 11.195 -0.08 1 80.06 89 LYS B N 1
ATOM 2162 C CA . LYS B 1 89 ? -22.125 9.797 -0.302 1 80.06 89 LYS B CA 1
ATOM 2163 C C . LYS B 1 89 ? -20.844 9.43 0.441 1 80.06 89 LYS B C 1
ATOM 2165 O O . LYS B 1 89 ? -19.953 8.805 -0.128 1 80.06 89 LYS B O 1
ATOM 2170 N N . GLY B 1 90 ? -20.703 9.969 1.658 1 82.75 90 GLY B N 1
ATOM 2171 C CA . GLY B 1 90 ? -19.578 9.547 2.484 1 82.75 90 GLY B CA 1
ATOM 2172 C C . GLY B 1 90 ? -18.344 10.422 2.309 1 82.75 90 GLY B C 1
ATOM 2173 O O . GLY B 1 90 ? -17.344 10.227 2.99 1 82.75 90 GLY B O 1
ATOM 2174 N N . ARG B 1 91 ? -18.484 11.469 1.432 1 91.44 91 ARG B N 1
ATOM 2175 C CA . ARG B 1 91 ? -17.422 12.445 1.242 1 91.44 91 ARG B CA 1
ATOM 2176 C C . ARG B 1 91 ? -17.344 13.406 2.418 1 91.44 91 ARG B C 1
ATOM 2178 O O . ARG B 1 91 ? -18.359 13.844 2.943 1 91.44 91 ARG B O 1
ATOM 2185 N N . LYS B 1 92 ? -16.031 13.75 2.693 1 96.94 92 LYS B N 1
ATOM 2186 C CA . LYS B 1 92 ? -15.852 14.625 3.848 1 96.94 92 LYS B CA 1
ATOM 2187 C C . LYS B 1 92 ? -14.953 15.812 3.498 1 96.94 92 LYS B C 1
ATOM 2189 O O . LYS B 1 92 ? -14.008 15.672 2.725 1 96.94 92 LYS B O 1
ATOM 2194 N N . LEU B 1 93 ? -15.305 16.906 4.035 1 98 93 LEU B N 1
ATOM 2195 C CA . LEU B 1 93 ? -14.398 18.047 4.117 1 98 93 LEU B CA 1
ATOM 2196 C C . LEU B 1 93 ? -13.672 18.062 5.457 1 98 93 LEU B C 1
ATOM 2198 O O . LEU B 1 93 ? -14.305 18.109 6.512 1 98 93 LEU B O 1
ATOM 2202 N N . LEU B 1 94 ? -12.367 17.969 5.355 1 98.25 94 LEU B N 1
ATOM 2203 C CA . LEU B 1 94 ? -11.578 17.797 6.566 1 98.25 94 LEU B CA 1
ATOM 2204 C C . LEU B 1 94 ? -10.68 19.016 6.801 1 98.25 94 LEU B C 1
ATOM 2206 O O . LEU B 1 94 ? -9.945 19.438 5.902 1 98.25 94 LEU B O 1
ATOM 2210 N N . GLN B 1 95 ? -10.781 19.516 8 1 98.38 95 GLN B N 1
ATOM 2211 C CA . GLN B 1 95 ? -9.867 20.562 8.445 1 98.38 95 GLN B CA 1
ATOM 2212 C C . GLN B 1 95 ? -8.555 19.953 8.961 1 98.38 95 GLN B C 1
ATOM 2214 O O . GLN B 1 95 ? -8.453 18.734 9.148 1 98.38 95 GLN B O 1
ATOM 2219 N N . ARG B 1 96 ? -7.625 20.844 9.141 1 98.19 96 ARG B N 1
ATOM 2220 C CA . ARG B 1 96 ? -6.305 20.391 9.562 1 98.19 96 ARG B CA 1
ATOM 2221 C C . ARG B 1 96 ? -6.402 19.516 10.812 1 98.19 96 ARG B C 1
ATOM 2223 O O . ARG B 1 96 ? -5.785 18.453 10.875 1 98.19 96 ARG B O 1
ATOM 2230 N N . ASP B 1 97 ? -7.195 19.891 11.766 1 97.5 97 ASP B N 1
ATOM 2231 C CA . ASP B 1 97 ? -7.285 19.203 13.055 1 97.5 97 ASP B CA 1
ATOM 2232 C C . ASP B 1 97 ? -7.969 17.844 12.906 1 97.5 97 ASP B C 1
ATOM 2234 O O . ASP B 1 97 ? -7.836 16.969 13.773 1 97.5 97 ASP B O 1
ATOM 2238 N N . ASP B 1 98 ? -8.695 17.641 11.852 1 97.69 98 ASP B N 1
ATOM 2239 C CA . ASP B 1 98 ? -9.391 16.375 11.625 1 97.69 98 ASP B CA 1
ATOM 2240 C C . ASP B 1 98 ? -8.398 15.25 11.336 1 97.69 98 ASP B C 1
ATOM 2242 O O . ASP B 1 98 ? -8.758 14.07 11.398 1 97.69 98 ASP B O 1
ATOM 2246 N N . PHE B 1 99 ? -7.152 15.617 11.07 1 97.44 99 PHE B N 1
ATOM 2247 C CA . PHE B 1 99 ? -6.145 14.617 10.742 1 97.44 99 PHE B CA 1
ATOM 2248 C C . PHE B 1 99 ? -5.344 14.227 11.977 1 97.44 99 PHE B C 1
ATOM 2250 O O . PHE B 1 99 ? -4.336 13.523 11.883 1 97.44 99 PHE B O 1
ATOM 2257 N N . SER B 1 100 ? -5.824 14.562 13.172 1 95.19 100 SER B N 1
ATOM 2258 C CA . SER B 1 100 ? -5.105 14.328 14.422 1 95.19 100 SER B CA 1
ATOM 2259 C C . SER B 1 100 ? -5.043 12.836 14.75 1 95.19 100 SER B C 1
ATOM 2261 O O . SER B 1 100 ? -4.262 12.414 15.609 1 95.19 100 SER B O 1
ATOM 2263 N N . GLY B 1 101 ? -5.859 12.055 14.094 1 93.19 101 GLY B N 1
ATOM 2264 C CA . GLY B 1 101 ? -5.812 10.617 14.289 1 93.19 101 GLY B CA 1
ATOM 2265 C C . GLY B 1 101 ? -4.625 9.961 13.617 1 93.19 101 GLY B C 1
ATOM 2266 O O . GLY B 1 101 ? -4.289 8.812 13.914 1 93.19 101 GLY B O 1
ATOM 2267 N N . LEU B 1 102 ? -4.012 10.672 12.688 1 95.31 102 LEU B N 1
ATOM 2268 C CA . LEU B 1 102 ? -2.803 10.195 12.023 1 95.31 102 LEU B CA 1
ATOM 2269 C C . LEU B 1 102 ? -1.556 10.656 12.766 1 95.31 102 LEU B C 1
ATOM 2271 O O . LEU B 1 102 ? -1.609 11.625 13.539 1 95.31 102 LEU B O 1
ATOM 2275 N N . LEU B 1 103 ? -0.511 9.961 12.508 1 95.56 103 LEU B N 1
ATOM 2276 C CA . LEU B 1 103 ? 0.775 10.289 13.117 1 95.56 103 LEU B CA 1
ATOM 2277 C C . LEU B 1 103 ? 1.598 11.18 12.195 1 95.56 103 LEU B C 1
ATOM 2279 O O . LEU B 1 103 ? 2.646 10.773 11.695 1 95.56 103 LEU B O 1
ATOM 2283 N N . LEU B 1 104 ? 1.109 12.375 12.031 1 96.81 104 LEU B N 1
ATOM 2284 C CA . LEU B 1 104 ? 1.737 13.328 11.117 1 96.81 104 LEU B CA 1
ATOM 2285 C C . LEU B 1 104 ? 2.568 14.352 11.883 1 96.81 104 LEU B C 1
ATOM 2287 O O . LEU B 1 104 ? 2.209 14.742 12.992 1 96.81 104 LEU B O 1
ATOM 2291 N N . PRO B 1 105 ? 3.707 14.758 11.266 1 95.94 105 PRO B N 1
ATOM 2292 C CA . PRO B 1 105 ? 4.445 15.859 11.891 1 95.94 105 PRO B CA 1
ATOM 2293 C C . PRO B 1 105 ? 3.723 17.203 11.781 1 95.94 105 PRO B C 1
ATOM 2295 O O . PRO B 1 105 ? 2.746 17.312 11.031 1 95.94 105 PRO B O 1
ATOM 2298 N N . GLU B 1 106 ? 4.203 18.156 12.445 1 94.56 106 GLU B N 1
ATOM 2299 C CA . GLU B 1 106 ? 3.557 19.469 12.508 1 94.56 106 GLU B CA 1
ATOM 2300 C C . GLU B 1 106 ? 3.545 20.141 11.141 1 94.56 106 GLU B C 1
ATOM 2302 O O . GLU B 1 106 ? 2.625 20.891 10.828 1 94.56 106 GLU B O 1
ATOM 2307 N N . ASP B 1 107 ? 4.5 19.828 10.297 1 95.31 107 ASP B N 1
ATOM 2308 C CA . ASP B 1 107 ? 4.633 20.531 9.031 1 95.31 107 ASP B CA 1
ATOM 2309 C C . ASP B 1 107 ? 4.246 19.641 7.855 1 95.31 107 ASP B C 1
ATOM 2311 O O . ASP B 1 107 ? 4.742 19.812 6.742 1 95.31 107 ASP B O 1
ATOM 2315 N N . TRP B 1 108 ? 3.381 18.672 8.117 1 96.62 108 TRP B N 1
ATOM 2316 C CA . TRP B 1 108 ? 3.037 17.688 7.094 1 96.62 108 TRP B CA 1
ATOM 2317 C C . TRP B 1 108 ? 2.312 18.344 5.926 1 96.62 108 TRP B C 1
ATOM 2319 O O . TRP B 1 108 ? 2.27 17.797 4.82 1 96.62 108 TRP B O 1
ATOM 2329 N N . ASP B 1 109 ? 1.724 19.516 6.102 1 96.69 109 ASP B N 1
ATOM 2330 C CA . ASP B 1 109 ? 0.886 20.172 5.102 1 96.69 109 ASP B CA 1
ATOM 2331 C C . ASP B 1 109 ? 1.625 21.328 4.441 1 96.69 109 ASP B C 1
ATOM 2333 O O . ASP B 1 109 ? 1.004 22.203 3.832 1 96.69 109 ASP B O 1
ATOM 2337 N N . ILE B 1 110 ? 2.906 21.328 4.645 1 96.19 110 ILE B N 1
ATOM 2338 C CA . ILE B 1 110 ? 3.764 22.359 4.07 1 96.19 110 ILE B CA 1
ATOM 2339 C C . ILE B 1 110 ? 4.926 21.703 3.322 1 96.19 110 ILE B C 1
ATOM 2341 O O . ILE B 1 110 ? 5.512 20.734 3.801 1 96.19 110 ILE B O 1
ATOM 2345 N N . PHE B 1 111 ? 5.234 22.203 2.17 1 95.69 111 PHE B N 1
ATOM 2346 C CA . PHE B 1 111 ? 6.371 21.75 1.374 1 95.69 111 PHE B CA 1
ATOM 2347 C C . PHE B 1 111 ? 7.246 22.938 0.96 1 95.69 111 PHE B C 1
ATOM 2349 O O . PHE B 1 111 ? 6.844 23.75 0.135 1 95.69 111 PHE B O 1
ATOM 2356 N N . VAL B 1 112 ? 8.43 22.969 1.454 1 95.19 112 VAL B N 1
ATOM 2357 C CA . VAL B 1 112 ? 9.383 24.016 1.099 1 95.19 112 VAL B CA 1
ATOM 2358 C C . VAL B 1 112 ? 10.398 23.469 0.094 1 95.19 112 VAL B C 1
ATOM 2360 O O . VAL B 1 112 ? 11.195 22.578 0.423 1 95.19 112 VAL B O 1
ATOM 2363 N N . TYR B 1 113 ? 10.383 23.984 -1.057 1 90.12 113 TYR B N 1
ATOM 2364 C CA . TYR B 1 113 ? 11.156 23.297 -2.078 1 90.12 113 TYR B CA 1
ATOM 2365 C C . TYR B 1 113 ? 12.477 24 -2.352 1 90.12 113 TYR B C 1
ATOM 2367 O O . TYR B 1 113 ? 13.32 23.484 -3.084 1 90.12 113 TYR B O 1
ATOM 2375 N N . THR B 1 114 ? 12.703 25.203 -1.637 1 90.12 114 THR B N 1
ATOM 2376 C CA . THR B 1 114 ? 13.992 25.844 -1.832 1 90.12 114 THR B CA 1
ATOM 2377 C C . THR B 1 114 ? 14.633 26.203 -0.491 1 90.12 114 THR B C 1
ATOM 2379 O O . THR B 1 114 ? 13.938 26.328 0.519 1 90.12 114 THR B O 1
ATOM 2382 N N . LYS B 1 115 ? 15.938 26.422 -0.58 1 89.94 115 LYS B N 1
ATOM 2383 C CA . LYS B 1 115 ? 16.672 26.828 0.609 1 89.94 115 LYS B CA 1
ATOM 2384 C C . LYS B 1 115 ? 16.375 28.281 0.97 1 89.94 115 LYS B C 1
ATOM 2386 O O . LY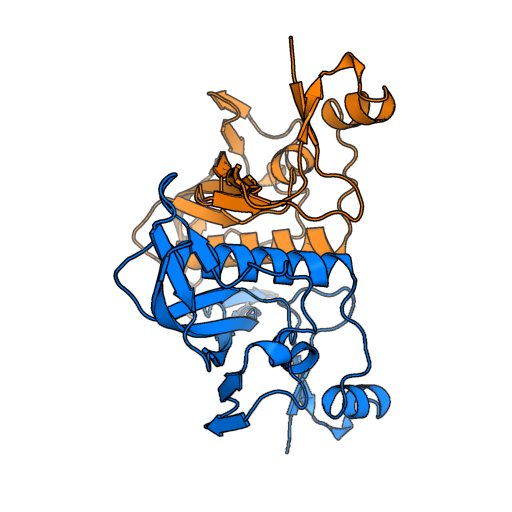S B 1 115 ? 16.703 28.75 2.061 1 89.94 115 LYS B O 1
ATOM 2391 N N . LEU B 1 116 ? 15.695 28.922 0.108 1 91.06 116 LEU B N 1
ATOM 2392 C CA . LEU B 1 116 ? 15.352 30.312 0.36 1 91.06 116 LEU B CA 1
ATOM 2393 C C . LEU B 1 116 ? 14 30.422 1.065 1 91.06 116 LEU B C 1
ATOM 2395 O O . LEU B 1 116 ? 13.57 31.531 1.419 1 91.06 116 LEU B O 1
ATOM 2399 N N . GLY B 1 117 ? 13.352 29.328 1.152 1 92.38 117 GLY B N 1
ATOM 2400 C CA . GLY B 1 117 ? 12.133 29.328 1.948 1 92.38 117 GLY B CA 1
ATOM 2401 C C . GLY B 1 117 ? 10.867 29.344 1.108 1 92.38 117 GLY B C 1
ATOM 2402 O O . GLY B 1 117 ? 9.773 29.516 1.634 1 92.38 117 GLY B O 1
ATOM 2403 N N . GLU B 1 118 ? 11.023 29.125 -0.154 1 94.31 118 GLU B N 1
ATOM 2404 C CA . GLU B 1 118 ? 9.852 29.062 -1.021 1 94.31 118 GLU B CA 1
ATOM 2405 C C . GLU B 1 118 ? 9.211 27.672 -0.962 1 94.31 118 GLU B C 1
ATOM 2407 O O . GLU B 1 118 ? 9.906 26.656 -0.914 1 94.31 118 GLU B O 1
ATOM 2412 N N . GLY B 1 119 ? 7.832 27.766 -0.839 1 94.31 119 GLY B N 1
ATOM 2413 C CA . GLY B 1 119 ? 7.145 26.484 -0.797 1 94.31 119 GLY B CA 1
ATOM 2414 C C . GLY B 1 119 ? 5.656 26.594 -1.062 1 94.31 119 GLY B C 1
ATOM 2415 O O . GLY B 1 119 ? 5.203 27.562 -1.688 1 94.31 119 GLY B O 1
ATOM 2416 N N . ARG B 1 120 ? 5 25.578 -0.766 1 95.06 120 ARG B N 1
ATOM 2417 C CA . ARG B 1 120 ? 3.547 25.484 -0.867 1 95.06 120 ARG B CA 1
ATOM 2418 C C . ARG B 1 120 ? 2.951 24.844 0.384 1 95.06 120 ARG B C 1
ATOM 2420 O O . ARG B 1 120 ? 3.621 24.078 1.075 1 95.06 120 ARG B O 1
ATOM 2427 N N . ALA B 1 121 ? 1.722 25.281 0.641 1 95.69 121 ALA B N 1
ATOM 2428 C CA . ALA B 1 121 ? 0.984 24.719 1.771 1 95.69 121 ALA B CA 1
ATOM 2429 C C . ALA B 1 121 ? -0.427 24.312 1.357 1 95.69 121 ALA B C 1
ATOM 2431 O O . ALA B 1 121 ? -0.979 24.859 0.397 1 95.69 121 ALA B O 1
ATOM 2432 N N . VAL B 1 122 ? -0.966 23.375 2.105 1 96.31 122 VAL B N 1
ATOM 2433 C CA . VAL B 1 122 ? -2.34 22.938 1.873 1 96.31 122 VAL B CA 1
ATOM 2434 C C . VAL B 1 122 ? -3.307 24.047 2.277 1 96.31 122 VAL B C 1
ATOM 2436 O O . VAL B 1 122 ? -3.143 24.672 3.328 1 96.31 122 VAL B O 1
ATOM 2439 N N . SER B 1 123 ? -4.273 24.312 1.412 1 96.12 123 SER B N 1
ATOM 2440 C CA . SER B 1 123 ? -5.418 25.141 1.773 1 96.12 123 SER B CA 1
ATOM 2441 C C . SER B 1 123 ? -6.602 24.297 2.227 1 96.12 123 SER B C 1
ATOM 2443 O O . SER B 1 123 ? -7.152 23.516 1.44 1 96.12 123 SER B O 1
ATOM 2445 N N . PHE B 1 124 ? -6.965 24.5 3.43 1 96.75 124 PHE B N 1
ATOM 2446 C CA . PHE B 1 124 ? -8.047 23.703 3.982 1 96.75 124 PHE B CA 1
ATOM 2447 C C . PHE B 1 124 ? -9.398 24.328 3.682 1 96.75 124 PHE B C 1
ATOM 2449 O O . PHE B 1 124 ? -9.5 25.547 3.502 1 96.75 124 PHE B O 1
ATOM 2456 N N . PRO B 1 125 ? -10.406 23.484 3.621 1 97.25 125 PRO B N 1
ATOM 2457 C CA . PRO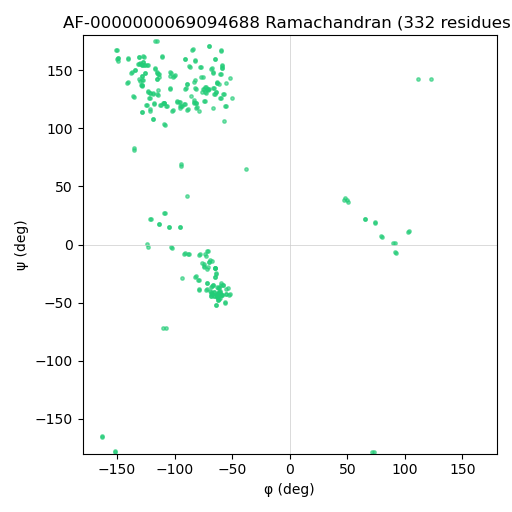 B 1 125 ? -10.453 22.047 3.934 1 97.25 125 PRO B CA 1
ATOM 2458 C C . PRO B 1 125 ? -9.953 21.172 2.781 1 97.25 125 PRO B C 1
ATOM 2460 O O . PRO B 1 125 ? -9.938 21.625 1.631 1 97.25 125 PRO B O 1
ATOM 2463 N N . ILE B 1 126 ? -9.555 19.953 3.141 1 97.06 126 ILE B N 1
ATOM 2464 C CA . ILE B 1 126 ? -9.281 18.875 2.188 1 97.06 126 ILE B CA 1
ATOM 2465 C C . ILE B 1 126 ? -10.555 18.062 1.955 1 97.06 126 ILE B C 1
ATOM 2467 O O . ILE B 1 126 ? -11.281 17.766 2.9 1 97.06 126 ILE B O 1
ATOM 2471 N N . LYS B 1 127 ? -10.836 17.797 0.721 1 96.5 127 LYS B N 1
ATOM 2472 C CA . LYS B 1 127 ? -11.953 16.906 0.417 1 96.5 127 LYS B CA 1
ATOM 2473 C C . LYS B 1 127 ? -11.477 15.469 0.215 1 96.5 127 LYS B C 1
ATOM 2475 O O . LYS B 1 127 ? -10.594 15.211 -0.606 1 96.5 127 LYS B O 1
ATOM 2480 N N . VAL B 1 128 ? -11.992 14.562 0.972 1 96.94 128 VAL B N 1
ATOM 2481 C CA . VAL B 1 128 ? -11.609 13.156 0.845 1 96.94 128 VAL B CA 1
ATOM 2482 C C . VAL B 1 128 ? -12.844 12.312 0.542 1 96.94 128 VAL B C 1
ATOM 2484 O O . VAL B 1 128 ? -13.867 12.43 1.221 1 96.94 128 VAL B O 1
ATOM 2487 N N . THR B 1 129 ? -12.742 11.477 -0.48 1 95.25 129 THR B N 1
ATOM 2488 C CA . THR B 1 129 ? -13.789 10.547 -0.872 1 95.25 129 THR B CA 1
ATOM 2489 C C . THR B 1 129 ? -13.305 9.109 -0.771 1 95.25 129 THR B C 1
ATOM 2491 O O . THR B 1 129 ? -12.469 8.672 -1.569 1 95.25 129 THR B O 1
ATOM 2494 N N . PRO B 1 130 ? -13.828 8.398 0.257 1 93.5 130 PRO B N 1
ATOM 2495 C CA . PRO B 1 130 ? -13.508 6.973 0.249 1 93.5 130 PRO B CA 1
ATOM 2496 C C . PRO B 1 130 ? -14.125 6.234 -0.938 1 93.5 130 PRO B C 1
ATOM 2498 O O . PRO B 1 130 ? -15.273 6.496 -1.301 1 93.5 130 PRO B O 1
ATOM 2501 N N . THR B 1 131 ? -13.328 5.406 -1.557 1 92.81 131 THR B N 1
ATOM 2502 C CA . THR B 1 131 ? -13.797 4.664 -2.721 1 92.81 131 THR B CA 1
ATOM 2503 C C . THR B 1 131 ? -13.523 3.17 -2.553 1 92.81 131 THR B C 1
ATOM 2505 O O . THR B 1 131 ? -12.547 2.779 -1.912 1 92.81 131 THR B O 1
ATOM 2508 N N . LEU B 1 132 ? -14.461 2.387 -2.994 1 92.31 132 LEU B N 1
ATOM 2509 C CA . LEU B 1 132 ? -14.328 0.935 -3.02 1 92.31 132 LEU B CA 1
ATOM 2510 C C . LEU B 1 132 ? -14.484 0.399 -4.438 1 92.31 132 LEU B C 1
ATOM 2512 O O . LEU B 1 132 ? -15.523 0.586 -5.066 1 92.31 132 LEU B O 1
ATOM 2516 N N . ARG B 1 133 ? -13.422 -0.156 -4.918 1 93.31 133 ARG B N 1
ATOM 2517 C CA . ARG B 1 133 ? -13.445 -0.863 -6.195 1 93.31 133 ARG B CA 1
ATOM 2518 C C . ARG B 1 133 ? -13.148 -2.348 -6.004 1 93.31 133 ARG B C 1
ATOM 2520 O O . ARG B 1 133 ? -13.016 -2.818 -4.875 1 93.31 133 ARG B O 1
ATOM 2527 N N . TRP B 1 134 ? -13.258 -3.031 -7.133 1 95.19 134 TRP B N 1
ATOM 2528 C CA . TRP B 1 134 ? -12.977 -4.461 -7.07 1 95.19 134 TRP B CA 1
ATOM 2529 C C . TRP B 1 134 ? -11.922 -4.855 -8.094 1 95.19 134 TRP B C 1
ATOM 2531 O O . TRP B 1 134 ? -11.836 -4.262 -9.172 1 95.19 134 TRP B O 1
ATOM 2541 N N . SER B 1 135 ? -11.148 -5.855 -7.68 1 94.81 135 SER B N 1
ATOM 2542 C CA . SER B 1 135 ? -10.219 -6.418 -8.648 1 94.81 135 SER B CA 1
ATOM 2543 C C . SER B 1 135 ? -10.953 -6.977 -9.867 1 94.81 135 SER B C 1
ATOM 2545 O O . SER B 1 135 ? -12.172 -7.156 -9.828 1 94.81 135 SER B O 1
ATOM 2547 N N . LYS B 1 136 ? -10.211 -7.238 -10.867 1 93.75 136 LYS B N 1
ATOM 2548 C CA . LYS B 1 136 ? -10.797 -7.645 -12.141 1 93.75 136 LYS B CA 1
ATOM 2549 C C . LYS B 1 136 ? -11.578 -8.945 -12.008 1 93.75 136 LYS B C 1
ATOM 2551 O O . LYS B 1 136 ? -11.133 -9.867 -11.312 1 93.75 136 LYS B O 1
ATOM 2556 N N . LYS B 1 137 ? -12.711 -8.875 -12.688 1 95.06 137 LYS B N 1
ATOM 2557 C CA . LYS B 1 137 ? -13.508 -10.094 -12.742 1 95.06 137 LYS B CA 1
ATOM 2558 C C . LYS B 1 137 ? -12.844 -11.148 -13.625 1 95.06 137 LYS B C 1
ATOM 2560 O O . LYS B 1 137 ? -12.344 -10.82 -14.703 1 95.06 137 LYS B O 1
ATOM 2565 N N . CYS B 1 138 ? -12.789 -12.359 -13.094 1 95.69 138 CYS B N 1
ATOM 2566 C CA . CYS B 1 138 ? -12.258 -13.469 -13.875 1 95.69 138 CYS B CA 1
ATOM 2567 C C . CYS B 1 138 ? -12.875 -14.789 -13.43 1 95.69 138 CYS B C 1
ATOM 2569 O O . CYS B 1 138 ? -13.828 -14.805 -12.641 1 95.69 138 CYS B O 1
ATOM 2571 N N . TYR B 1 139 ? -12.422 -15.844 -14.055 1 96.12 139 TYR B N 1
ATOM 2572 C CA . TYR B 1 139 ? -12.992 -17.156 -13.781 1 96.12 139 TYR B CA 1
ATOM 2573 C C . TYR B 1 139 ? -11.898 -18.156 -13.43 1 96.12 139 TYR B C 1
ATOM 2575 O O . TYR B 1 139 ? -10.719 -17.938 -13.711 1 96.12 139 TYR B O 1
ATOM 2583 N N . ARG B 1 140 ? -12.273 -19.172 -12.742 1 94.31 140 ARG B N 1
ATOM 2584 C CA . ARG B 1 140 ? -11.352 -20.25 -12.391 1 94.31 140 ARG B CA 1
ATOM 2585 C C . ARG B 1 140 ? -12.031 -21.609 -12.484 1 94.31 140 ARG B C 1
ATOM 2587 O O . ARG B 1 140 ? -13.266 -21.703 -12.5 1 94.31 140 ARG B O 1
ATOM 2594 N N . VAL B 1 141 ? -11.219 -22.609 -12.586 1 91.81 141 VAL B N 1
ATOM 2595 C CA . VAL B 1 141 ? -11.742 -23.969 -12.688 1 91.81 141 VAL B CA 1
ATOM 2596 C C . VAL B 1 141 ? -11.852 -24.594 -11.297 1 91.81 141 VAL B C 1
ATOM 2598 O O . VAL B 1 141 ? -10.867 -24.656 -10.562 1 91.81 141 VAL B O 1
ATOM 2601 N N . VAL B 1 142 ? -13.055 -25 -10.914 1 91.75 142 VAL B N 1
ATOM 2602 C CA . VAL B 1 142 ? -13.32 -25.734 -9.68 1 91.75 142 VAL B CA 1
ATOM 2603 C C . VAL B 1 142 ? -14.047 -27.031 -9.992 1 91.75 142 VAL B C 1
ATOM 2605 O O . VAL B 1 142 ? -15.164 -27.016 -10.508 1 91.75 142 VAL B O 1
ATOM 2608 N N . SER B 1 143 ? -13.43 -28.141 -9.633 1 92.94 143 SER B N 1
ATOM 2609 C CA . SER B 1 143 ? -14.023 -29.453 -9.867 1 92.94 143 SER B CA 1
ATOM 2610 C C . SER B 1 143 ? -14.484 -29.609 -11.312 1 92.94 143 SER B C 1
ATOM 2612 O O . SER B 1 143 ? -15.617 -30.031 -11.57 1 92.94 143 SER B O 1
ATOM 2614 N N . GLY B 1 144 ? -13.758 -29.062 -12.25 1 88.06 144 GLY B N 1
ATOM 2615 C CA . GLY B 1 144 ? -13.992 -29.266 -13.672 1 88.06 144 GLY B CA 1
ATOM 2616 C C . GLY B 1 144 ? -14.891 -28.203 -14.273 1 88.06 144 GLY B C 1
ATOM 2617 O O . GLY B 1 144 ? -15.109 -28.188 -15.492 1 88.06 144 GLY B O 1
ATOM 2618 N N . SER B 1 145 ? -15.445 -27.344 -13.43 1 91.81 145 SER B N 1
ATOM 2619 C CA . SER B 1 145 ? -16.344 -26.312 -13.93 1 91.81 145 SER B CA 1
ATOM 2620 C C . SER B 1 145 ? -15.742 -24.922 -13.742 1 91.81 145 SER B C 1
ATOM 2622 O O . SER B 1 145 ? -15.023 -24.672 -12.773 1 91.81 145 SER B O 1
ATOM 2624 N N . LEU B 1 146 ? -16.109 -24.047 -14.766 1 93.94 146 LEU B N 1
ATOM 2625 C CA . LEU B 1 146 ? -15.68 -22.656 -14.664 1 93.94 146 LEU B CA 1
ATOM 2626 C C . LEU B 1 146 ? -16.625 -21.859 -13.781 1 93.94 146 LEU B C 1
ATOM 2628 O O . LEU B 1 146 ? -17.844 -21.859 -14.008 1 93.94 146 LEU B O 1
ATOM 2632 N N . VAL B 1 147 ? -16.078 -21.297 -12.766 1 95.19 147 VAL B N 1
ATOM 2633 C CA . VAL B 1 147 ? -16.859 -20.453 -11.875 1 95.19 147 VAL B CA 1
ATOM 2634 C C . VAL B 1 147 ? -16.188 -19.094 -11.719 1 95.19 147 VAL B C 1
ATOM 2636 O O . VAL B 1 147 ? -15.016 -18.938 -12.062 1 95.19 147 VAL B O 1
ATOM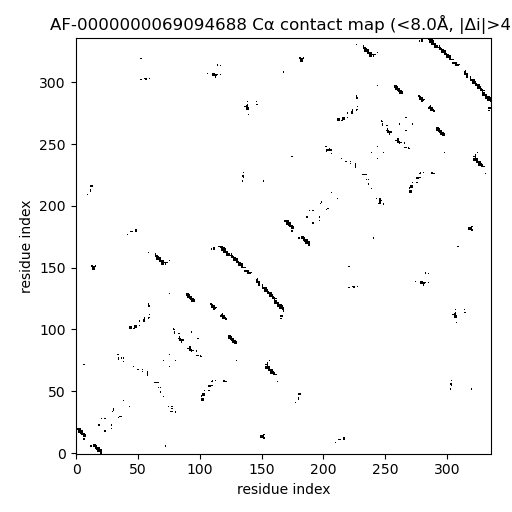 2639 N N . GLU B 1 148 ? -16.953 -18.109 -11.258 1 94.94 148 GLU B N 1
ATOM 2640 C CA . GLU B 1 148 ? -16.359 -16.812 -10.992 1 94.94 148 GLU B CA 1
ATOM 2641 C C . GLU B 1 148 ? -15.32 -16.891 -9.883 1 94.94 148 GLU B C 1
ATOM 2643 O O . GLU B 1 148 ? -15.562 -17.516 -8.844 1 94.94 148 GLU B O 1
ATOM 2648 N N . ALA B 1 149 ? -14.172 -16.344 -10.109 1 95.25 149 ALA B N 1
ATOM 2649 C CA . ALA B 1 149 ? -13.109 -16.312 -9.102 1 95.25 149 ALA B CA 1
ATOM 2650 C C . ALA B 1 149 ? -13.383 -15.234 -8.055 1 95.25 149 ALA B C 1
ATOM 2652 O O . ALA B 1 149 ? -14.07 -14.242 -8.336 1 95.25 149 ALA B O 1
ATOM 2653 N N . PRO B 1 150 ? -12.844 -15.469 -6.793 1 94.19 150 PRO B N 1
ATOM 2654 C CA . PRO B 1 150 ? -12.977 -14.406 -5.785 1 94.19 150 PRO B CA 1
ATOM 2655 C C . PRO B 1 150 ? -12.305 -13.102 -6.207 1 94.19 150 PRO B C 1
ATOM 2657 O O . PRO B 1 150 ? -11.281 -13.125 -6.887 1 94.19 150 PRO B O 1
ATOM 2660 N N . ARG B 1 151 ? -12.914 -11.984 -5.766 1 94.94 151 ARG B N 1
ATOM 2661 C CA . ARG B 1 151 ? -12.352 -10.664 -6.031 1 94.94 151 ARG B CA 1
ATOM 2662 C C . ARG B 1 151 ? -11.969 -9.961 -4.734 1 94.94 151 ARG B C 1
ATOM 2664 O O . ARG B 1 151 ? -12.555 -10.227 -3.682 1 94.94 151 ARG B O 1
ATOM 2671 N N . ARG B 1 152 ? -10.969 -9.117 -4.898 1 95.56 152 ARG B N 1
ATOM 2672 C CA . ARG B 1 152 ? -10.461 -8.336 -3.771 1 95.56 152 ARG B CA 1
ATOM 2673 C C . ARG B 1 152 ? -11.055 -6.938 -3.76 1 95.56 152 ARG B C 1
ATOM 2675 O O . ARG B 1 152 ? -11.031 -6.238 -4.773 1 95.56 152 ARG B O 1
ATOM 2682 N N . PRO B 1 153 ? -11.734 -6.539 -2.633 1 94.81 153 PRO B N 1
ATOM 2683 C CA . PRO B 1 153 ? -12.102 -5.125 -2.525 1 94.81 153 PRO B CA 1
ATOM 2684 C C . PRO B 1 153 ? -10.883 -4.211 -2.42 1 94.81 153 PRO B C 1
ATOM 2686 O O . PRO B 1 153 ? -9.938 -4.512 -1.679 1 94.81 153 PRO B O 1
ATOM 2689 N N . LEU B 1 154 ? -10.805 -3.232 -3.189 1 94.12 154 LEU B N 1
ATOM 2690 C CA . LEU B 1 154 ? -9.727 -2.254 -3.207 1 94.12 154 LEU B CA 1
ATOM 2691 C C . LEU B 1 154 ? -10.195 -0.912 -2.656 1 94.12 154 LEU B C 1
ATOM 2693 O O . LEU B 1 154 ? -10.883 -0.158 -3.352 1 94.12 154 LEU B O 1
ATOM 2697 N N . GLU B 1 155 ? -9.805 -0.69 -1.461 1 92.12 155 GLU B N 1
ATOM 2698 C CA . GLU B 1 155 ? -10.172 0.569 -0.819 1 92.12 155 GLU B CA 1
ATOM 2699 C C . GLU B 1 155 ? -9.125 1.648 -1.086 1 92.12 155 GLU B C 1
ATOM 2701 O O . GLU B 1 155 ? -7.922 1.383 -1.032 1 92.12 155 GLU B O 1
ATOM 2706 N N . SER B 1 156 ? -9.609 2.812 -1.357 1 94.31 156 SER B N 1
ATOM 2707 C CA . SER B 1 156 ? -8.719 3.953 -1.537 1 94.31 156 SER B CA 1
ATOM 2708 C C . SER B 1 156 ? -9.391 5.254 -1.109 1 94.31 156 SER B C 1
ATOM 2710 O O . SER B 1 156 ? -10.602 5.285 -0.876 1 94.31 156 SER B O 1
ATOM 2712 N N . TRP B 1 157 ? -8.547 6.223 -0.863 1 95.94 157 TRP B N 1
ATOM 2713 C CA . TRP B 1 157 ? -9 7.59 -0.624 1 95.94 157 TRP B CA 1
ATOM 2714 C C . TRP B 1 157 ? -8.688 8.484 -1.82 1 95.94 157 TRP B C 1
ATOM 2716 O O . TRP B 1 157 ? -7.527 8.617 -2.223 1 95.94 157 TRP B O 1
ATOM 2726 N N . LYS B 1 158 ? -9.688 9.016 -2.393 1 95 158 LYS B N 1
ATOM 2727 C CA . LYS B 1 158 ? -9.445 10.148 -3.279 1 95 158 LYS B CA 1
ATOM 2728 C C . LYS B 1 158 ? -9.281 11.445 -2.484 1 95 158 LYS B C 1
ATOM 2730 O O . LYS B 1 158 ? -10.211 11.875 -1.798 1 95 158 LYS B O 1
ATOM 2735 N N . VAL B 1 159 ? -8.172 12.039 -2.578 1 96.5 159 VAL B N 1
ATOM 2736 C CA . VAL B 1 159 ? -7.859 13.242 -1.812 1 96.5 159 VAL B CA 1
ATOM 2737 C C . VAL B 1 159 ? -7.73 14.438 -2.756 1 96.5 159 VAL B C 1
ATOM 2739 O O . VAL B 1 159 ? -6.926 14.414 -3.689 1 96.5 159 VAL B O 1
ATOM 2742 N N . GLU B 1 160 ? -8.5 15.359 -2.549 1 95.56 160 GLU B N 1
ATOM 2743 C CA . GLU B 1 160 ? -8.461 16.594 -3.316 1 95.56 160 GLU B CA 1
ATOM 2744 C C . GLU B 1 160 ? -7.965 17.766 -2.459 1 95.56 160 GLU B C 1
ATOM 2746 O O . GLU B 1 160 ? -8.594 18.109 -1.458 1 95.56 160 GLU B O 1
ATOM 2751 N N . ILE B 1 161 ? -6.945 18.328 -2.9 1 94.75 161 ILE B N 1
ATOM 2752 C CA . ILE B 1 161 ? -6.367 19.391 -2.096 1 94.75 161 ILE B CA 1
ATOM 2753 C C . ILE B 1 161 ? -6.168 20.641 -2.957 1 94.75 161 ILE B C 1
ATOM 2755 O O . ILE B 1 161 ? -5.918 20.531 -4.16 1 94.75 161 ILE B O 1
ATOM 2759 N N . SER B 1 162 ? -6.344 21.734 -2.367 1 93.31 162 SER B N 1
ATOM 2760 C CA . SER B 1 162 ? -5.895 23.016 -2.893 1 93.31 162 SER B CA 1
ATOM 2761 C C . SER B 1 162 ? -4.645 23.5 -2.168 1 93.31 162 SER B C 1
ATOM 2763 O O . SER B 1 162 ? -4.418 23.156 -1.007 1 93.31 162 SER B O 1
ATOM 2765 N N . THR B 1 163 ? -3.873 24.203 -2.975 1 93.31 163 THR B N 1
ATOM 2766 C CA . THR B 1 163 ? -2.615 24.656 -2.381 1 93.31 163 THR B CA 1
ATOM 2767 C C . THR B 1 163 ? -2.445 26.156 -2.531 1 93.31 163 THR B C 1
ATOM 2769 O O . THR B 1 163 ? -3.078 26.781 -3.391 1 93.31 163 THR B O 1
ATOM 2772 N N . ALA B 1 164 ? -1.695 26.734 -1.653 1 92.31 164 ALA B N 1
ATOM 2773 C CA . ALA B 1 164 ? -1.323 28.141 -1.683 1 92.31 164 ALA B CA 1
ATOM 2774 C C . ALA B 1 164 ? 0.188 28.312 -1.558 1 92.31 164 ALA B C 1
ATOM 2776 O O . ALA B 1 164 ? 0.875 27.438 -1.015 1 92.31 164 ALA B O 1
ATOM 2777 N N . ARG B 1 165 ? 0.653 29.406 -2.07 1 92.62 165 ARG B N 1
ATOM 2778 C CA . ARG B 1 165 ? 2.07 29.719 -1.906 1 92.62 165 ARG B CA 1
ATOM 2779 C C . ARG B 1 165 ? 2.424 29.906 -0.435 1 92.62 165 ARG B C 1
ATOM 2781 O O . ARG B 1 165 ? 1.633 30.453 0.332 1 92.62 165 ARG B O 1
ATOM 2788 N N . TYR B 1 166 ? 3.586 29.344 -0.187 1 92.06 166 TYR B N 1
ATOM 2789 C CA . TYR B 1 166 ? 4.098 29.438 1.176 1 92.06 166 TYR B CA 1
ATOM 2790 C C . TYR B 1 166 ? 5.523 29.969 1.188 1 92.06 166 TYR B C 1
ATOM 2792 O O . TYR B 1 166 ? 6.328 29.641 0.315 1 92.06 166 TYR B O 1
ATOM 2800 N N . HIS B 1 167 ? 5.801 30.859 2.111 1 91.94 167 HIS B N 1
ATOM 2801 C CA . HIS B 1 167 ? 7.148 31.391 2.281 1 91.94 167 HIS B CA 1
ATOM 2802 C C . HIS B 1 167 ? 7.531 31.453 3.756 1 91.94 167 HIS B C 1
ATOM 2804 O O . HIS B 1 167 ? 6.738 31.906 4.59 1 91.94 167 HIS B O 1
ATOM 2810 N N . VAL B 1 168 ? 8.656 30.891 4.043 1 84.5 168 VAL B N 1
ATOM 2811 C CA . VAL B 1 168 ? 9.18 30.938 5.402 1 84.5 168 VAL B CA 1
ATOM 2812 C C . VAL B 1 168 ? 9.977 32.219 5.609 1 84.5 168 VAL B C 1
ATOM 2814 O O . VAL B 1 168 ? 10.758 32.625 4.738 1 84.5 168 VAL B O 1
#

Organism: Magallana gigas (NCBI:txid29159)

Solvent-accessible surface area (backbone atoms only — not comparable to full-atom values): 19214 Å² total; per-residue (Å²): 134,67,66,40,80,42,76,49,88,97,50,54,59,50,65,45,45,78,35,49,58,88,79,49,57,66,70,58,52,47,33,70,76,49,60,70,77,73,71,54,67,67,59,42,46,50,53,23,51,52,50,41,50,53,49,40,53,47,44,73,40,93,67,80,45,65,51,74,41,83,47,63,87,67,44,63,61,54,57,40,58,97,40,53,44,79,76,56,93,78,19,29,40,30,45,79,75,46,52,66,73,44,74,66,62,94,58,50,57,48,33,20,71,40,96,79,26,42,31,21,26,64,40,75,55,33,38,37,34,70,43,79,47,66,48,77,82,36,37,39,77,55,97,88,37,80,39,77,46,75,47,33,73,44,37,31,35,40,38,36,46,45,72,39,87,33,74,106,133,67,66,39,82,41,76,50,87,98,52,53,58,50,64,44,44,79,36,48,58,88,78,49,57,65,70,59,54,48,37,70,74,53,50,64,78,75,66,53,67,67,60,44,45,49,54,25,51,50,49,42,51,52,48,42,56,47,45,73,38,92,70,79,45,66,49,74,42,83,45,63,86,68,46,62,61,41,55,40,59,97,41,53,44,77,75,56,94,78,18,29,40,30,45,78,76,46,51,66,75,42,74,64,63,95,60,50,57,49,32,21,72,40,95,80,27,42,31,22,26,65,40,76,54,32,38,38,35,71,44,78,47,66,48,76,83,36,38,39,77,55,97,88,37,80,39,78,46,77,48,32,72,44,37,31,36,40,39,36,46,44,75,41,86,33,73,106